Protein AF-A0A8X8WYB6-F1 (afdb_monomer)

Mean predicted aligned error: 9.63 Å

InterPro domains:
  IPR000823 Plant peroxidase [PR00461] (57-70)
  IPR000823 Plant peroxidase [PR00461] (92-107)
  IPR000823 Plant peroxidase [PR00461] (140-152)
  IPR000823 Plant peroxidase [PTHR31388] (44-184)
  IPR002016 Haem peroxidase [PF00141] (44-180)
  IPR002016 Haem peroxidase [PR00458] (74-91)
  IPR002016 Haem peroxidase [PR00458] (92-104)
  IPR002016 Haem peroxidase [PR00458] (141-156)
  IPR002016 Haem peroxidase [PS50873] (25-191)
  IPR010255 Haem peroxidase superfamily [SSF48113] (44-188)
  IPR019793 Peroxidases heam-ligand binding site [PS00435] (141-151)

Foldseek 3Di:
DQLPLQAADAWQDAQDCVLPPPDDPPDPPPVDDQQDRDDHDDDDFLCPAPCNPVHDDCSVVLHVQCVVCPVVRFTSSQSVNVVVQVVCVVVVHDHDDRDGPGHHDPDHDGSVVNNQLDDALPDDPVSLQVSQVVSVHHPVNSVVVVCVVVDDKDKCVRCVCCLPPNPPDDPVVSVVVCVVPPPPDDIDIDD

Sequence (191 aa):
MHNYLRRYMPRCTEYNPDLHPAGRVEGAEDGRVPCPPPLPRLLRSERTALQNANSVRGFEVVEAAKQAVEAICPSCAEVLAVAARDATVAAGGPSWTVNLGRRDSPAAATRALAENDLPRSTNPLSTLISNLANKNLNVRDLVALSGSHTIGQARCVNIRDRIYDNASIDPDFVITLRRIFPQPGGDRWMG

pLDDT: mean 77.8, std 18.81, range [27.56, 98.12]

Nearest PDB structures (foldseek):
  5twt-assembly1_A  TM=9.447E-01  e=1.352E-10  Panicum virgatum
  1sch-assembly2_A  TM=9.516E-01  e=1.078E-09  Arachis hypogaea
  1fhf-assembly1_A  TM=9.106E-01  e=7.872E-10  Glycine max
  4a5g-assembly2_B  TM=9.298E-01  e=3.143E-09  Raphanus sativus
  5aog-assembly1_A  TM=9.032E-01  e=7.982E-07  Sorghum bicolor

Structure (mmCIF, N/CA/C/O backbone):
data_AF-A0A8X8WYB6-F1
#
_entry.id   AF-A0A8X8WYB6-F1
#
loop_
_atom_site.group_PDB
_atom_site.id
_atom_site.type_symbol
_atom_site.label_atom_id
_atom_site.label_alt_id
_atom_site.label_comp_id
_atom_site.label_asym_id
_atom_site.label_entity_id
_atom_site.label_seq_id
_atom_site.pdbx_PDB_ins_code
_atom_site.Cartn_x
_atom_site.Cartn_y
_atom_site.Cartn_z
_atom_site.occupancy
_atom_site.B_iso_or_equiv
_atom_site.auth_seq_id
_atom_site.auth_comp_id
_atom_site.auth_asym_id
_atom_site.auth_atom_id
_atom_site.pdbx_PDB_model_num
ATOM 1 N N . MET A 1 1 ? 2.359 -4.840 1.480 1.00 35.72 1 MET A N 1
ATOM 2 C CA . MET A 1 1 ? 1.994 -3.515 2.057 1.00 35.72 1 MET A CA 1
ATOM 3 C C . MET A 1 1 ? 1.254 -3.569 3.425 1.00 35.72 1 MET A C 1
ATOM 5 O O . MET A 1 1 ? 0.665 -2.578 3.830 1.00 35.72 1 MET A O 1
ATOM 9 N N . HIS A 1 2 ? 1.298 -4.666 4.203 1.00 30.03 2 HIS A N 1
ATOM 10 C CA . HIS A 1 2 ? 0.367 -4.898 5.334 1.00 30.03 2 HIS A CA 1
ATOM 11 C C . HIS A 1 2 ? 0.718 -4.285 6.712 1.00 30.03 2 HIS A C 1
ATOM 13 O O . HIS A 1 2 ? -0.164 -4.156 7.561 1.00 30.03 2 HIS A O 1
ATOM 19 N N . ASN A 1 3 ? 1.962 -3.855 6.952 1.00 27.56 3 ASN A N 1
ATOM 20 C CA . ASN A 1 3 ? 2.368 -3.248 8.236 1.00 27.56 3 ASN A CA 1
ATOM 21 C C . ASN A 1 3 ? 2.316 -1.710 8.259 1.00 27.56 3 ASN A C 1
ATOM 23 O O . ASN A 1 3 ? 2.655 -1.086 9.261 1.00 27.56 3 ASN A O 1
ATOM 27 N N . TYR A 1 4 ? 1.820 -1.090 7.186 1.00 34.06 4 TYR A N 1
ATOM 28 C CA . TYR A 1 4 ? 1.706 0.368 7.077 1.00 34.06 4 TYR A CA 1
ATOM 29 C C . TYR A 1 4 ? 0.557 0.985 7.896 1.00 34.06 4 TYR A C 1
ATOM 31 O O . TYR A 1 4 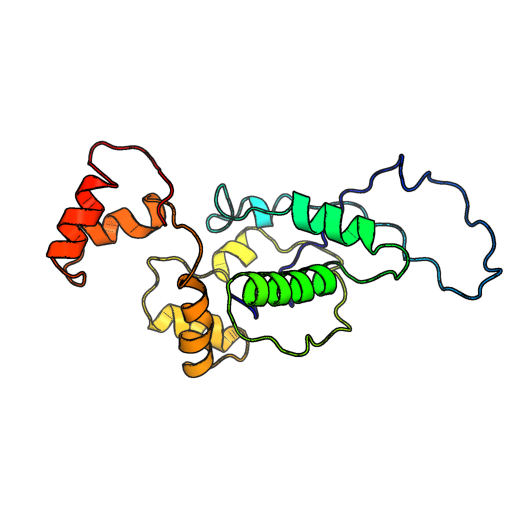? 0.466 2.197 8.063 1.00 34.06 4 TYR A O 1
ATOM 39 N N . LEU A 1 5 ? -0.311 0.139 8.455 1.00 38.34 5 LEU A N 1
ATOM 40 C CA . LEU A 1 5 ? -1.637 0.513 8.950 1.00 38.34 5 LEU A CA 1
ATOM 41 C C . LEU A 1 5 ? -1.714 0.746 10.474 1.00 38.34 5 LEU A C 1
ATOM 43 O O . LEU A 1 5 ? -2.811 0.794 11.022 1.00 38.34 5 LEU A O 1
ATOM 47 N N . ARG A 1 6 ? -0.581 0.819 11.193 1.00 35.59 6 ARG A N 1
ATOM 48 C CA . ARG A 1 6 ? -0.558 1.050 12.660 1.00 35.59 6 ARG A CA 1
ATOM 49 C C . ARG A 1 6 ? -0.247 2.490 13.091 1.00 35.59 6 ARG A C 1
ATOM 51 O O . ARG A 1 6 ? -0.410 2.790 14.268 1.00 35.59 6 ARG A O 1
ATOM 58 N N . ARG A 1 7 ? 0.221 3.360 12.187 1.00 37.66 7 ARG A N 1
ATOM 59 C CA . ARG A 1 7 ? 0.650 4.737 12.533 1.00 37.66 7 ARG A CA 1
ATOM 60 C C . ARG A 1 7 ? 0.337 5.809 11.473 1.00 37.66 7 ARG A C 1
ATOM 62 O O . ARG A 1 7 ? 0.470 6.989 11.768 1.00 37.66 7 ARG A O 1
ATOM 69 N N . TYR A 1 8 ? -0.103 5.399 10.282 1.00 37.69 8 TYR A N 1
ATOM 70 C CA . TYR A 1 8 ? -0.281 6.255 9.095 1.00 37.69 8 TYR A CA 1
ATOM 71 C C . TYR A 1 8 ? -1.625 5.998 8.407 1.00 37.69 8 TYR A C 1
ATOM 73 O O . TYR A 1 8 ? -1.724 6.053 7.186 1.00 37.69 8 TYR A O 1
ATOM 81 N N . MET A 1 9 ? -2.642 5.596 9.182 1.00 41.53 9 MET A N 1
ATOM 82 C CA . MET A 1 9 ? -3.993 5.449 8.652 1.00 41.53 9 MET A CA 1
ATOM 83 C C . MET A 1 9 ? -4.903 6.572 9.154 1.00 41.53 9 MET A C 1
ATOM 85 O O . MET A 1 9 ? -5.179 6.656 10.356 1.00 41.53 9 MET A O 1
ATOM 89 N N . PRO A 1 10 ? -5.328 7.471 8.253 1.00 47.78 10 PRO A N 1
ATOM 90 C CA . PRO A 1 10 ? -6.117 8.634 8.606 1.00 47.78 10 PRO A CA 1
ATOM 91 C C . PRO A 1 10 ? -7.601 8.257 8.607 1.00 47.78 10 PRO A C 1
ATOM 93 O O . PRO A 1 10 ? -8.218 8.265 7.545 1.00 47.78 10 PRO A O 1
ATOM 96 N N . ARG A 1 11 ? -8.133 7.913 9.796 1.00 59.53 11 ARG A N 1
ATOM 97 C CA . ARG A 1 11 ? -9.500 7.383 10.064 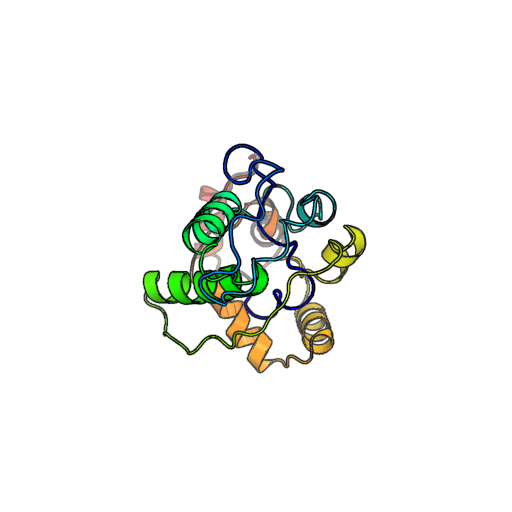1.00 59.53 11 ARG A CA 1
ATOM 98 C C . ARG A 1 11 ? -10.058 6.636 8.838 1.00 59.53 11 ARG A C 1
ATOM 100 O O . ARG A 1 11 ? -9.334 5.784 8.334 1.00 59.53 11 ARG A O 1
ATOM 107 N N . CYS A 1 12 ? -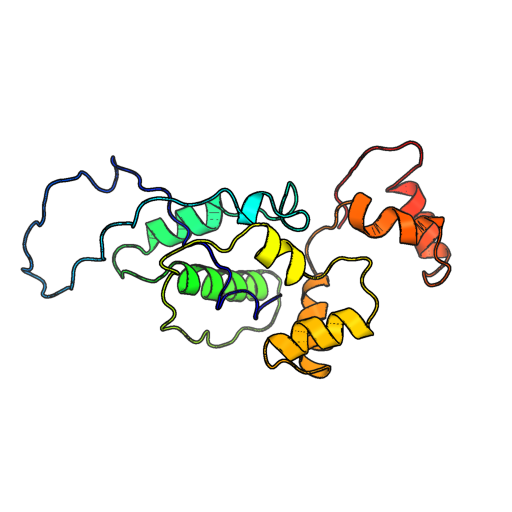11.289 6.925 8.397 1.00 55.50 12 CYS A N 1
ATOM 108 C CA . CYS A 1 12 ? -11.811 6.695 7.036 1.00 55.50 12 CYS A CA 1
ATOM 109 C C . CYS A 1 12 ? -13.082 7.507 6.724 1.00 55.50 12 CYS A C 1
ATOM 111 O O . CYS A 1 12 ? -13.269 7.803 5.552 1.00 55.50 12 CYS A O 1
ATOM 113 N N . THR A 1 13 ? -13.882 7.927 7.720 1.00 50.75 13 THR A N 1
ATOM 114 C CA . THR A 1 13 ? -15.139 8.666 7.477 1.00 50.75 13 THR A CA 1
ATOM 115 C C . THR A 1 13 ? -14.985 10.183 7.357 1.00 50.75 13 THR A C 1
ATOM 117 O O . THR A 1 13 ? -14.398 10.833 8.233 1.00 50.75 13 THR A O 1
ATOM 120 N N . GLU A 1 14 ? -15.605 10.776 6.341 1.00 46.47 14 GLU A N 1
ATOM 121 C CA . GLU A 1 14 ? -16.096 12.155 6.394 1.00 46.47 14 GLU A CA 1
ATOM 122 C C . GLU A 1 14 ? -17.376 12.209 7.254 1.00 46.47 14 GLU A C 1
ATOM 124 O O . GLU A 1 14 ? -18.201 11.299 7.224 1.00 46.47 14 GLU A O 1
ATOM 129 N N . TYR A 1 15 ? -17.538 13.240 8.092 1.00 46.03 15 TYR A N 1
ATOM 130 C CA . TYR A 1 15 ? -18.735 13.357 8.935 1.00 46.03 15 TYR A CA 1
ATOM 131 C C . TYR A 1 15 ? -19.939 13.705 8.054 1.00 46.03 15 TYR A C 1
ATOM 133 O O . TYR A 1 15 ? -20.041 14.837 7.580 1.00 46.03 15 TYR A O 1
ATOM 141 N N . ASN A 1 16 ? -20.837 12.740 7.849 1.00 46.09 16 ASN A N 1
ATOM 142 C CA . ASN A 1 16 ? -22.107 12.957 7.168 1.00 46.09 16 ASN A CA 1
ATOM 143 C C . ASN A 1 16 ? -23.185 13.395 8.189 1.00 46.09 16 ASN A C 1
ATOM 145 O O . ASN A 1 16 ? -23.648 12.553 8.966 1.00 46.09 16 ASN A O 1
ATOM 149 N N . PRO A 1 17 ? -23.602 14.678 8.203 1.00 47.59 17 PRO A N 1
ATOM 150 C CA . PRO A 1 17 ? -24.607 15.177 9.141 1.00 47.59 17 PRO A CA 1
ATOM 151 C C . PRO A 1 17 ? -26.008 14.598 8.904 1.00 47.59 17 PRO A C 1
ATOM 153 O O . PRO A 1 17 ? -26.810 14.607 9.833 1.00 47.59 17 PRO A O 1
ATOM 156 N N . ASP A 1 18 ? -26.304 14.083 7.707 1.00 48.22 18 ASP A N 1
ATOM 157 C CA . ASP A 1 18 ? -27.628 13.545 7.368 1.00 48.22 18 ASP A CA 1
ATOM 158 C C . ASP A 1 18 ? -27.824 12.118 7.914 1.00 48.22 18 ASP A C 1
ATOM 160 O O . ASP A 1 18 ? -28.943 11.713 8.219 1.00 48.22 18 ASP A O 1
ATOM 164 N N . LEU A 1 19 ? -26.728 11.363 8.085 1.00 46.38 19 LEU A N 1
ATOM 165 C CA . LEU A 1 19 ? -26.721 10.039 8.731 1.00 46.38 19 LEU A CA 1
ATOM 166 C C . LEU A 1 19 ? -26.534 10.122 10.254 1.00 46.38 19 LEU A C 1
ATOM 168 O O . LEU A 1 19 ? -26.966 9.232 10.985 1.00 46.38 19 LEU A O 1
ATOM 172 N N . HIS A 1 20 ? -25.907 11.196 10.735 1.00 46.72 20 HIS A N 1
ATOM 173 C CA . HIS A 1 20 ? -25.717 11.474 12.156 1.00 46.72 20 HIS A CA 1
ATOM 174 C C . HIS A 1 20 ? -26.181 12.899 12.480 1.00 46.72 20 HIS A C 1
ATOM 176 O O . HIS A 1 20 ? -25.343 13.775 12.715 1.00 46.72 20 HIS A O 1
ATOM 182 N N . PRO A 1 21 ? -27.503 13.161 12.507 1.00 42.97 21 PRO A N 1
ATOM 183 C CA . PRO A 1 21 ? -28.016 14.461 12.911 1.00 42.97 21 PRO A CA 1
ATOM 184 C C . PRO A 1 21 ? -27.511 14.794 14.315 1.00 42.97 21 PRO A C 1
ATOM 186 O O . PRO A 1 21 ? -27.618 13.988 15.245 1.00 42.97 21 PRO A O 1
ATOM 189 N N . ALA A 1 22 ? -26.949 15.994 14.470 1.00 47.19 22 ALA A N 1
ATOM 190 C CA . ALA A 1 22 ? -26.373 16.472 15.721 1.00 47.19 22 ALA A CA 1
ATOM 191 C C . ALA A 1 22 ? -27.474 16.748 16.76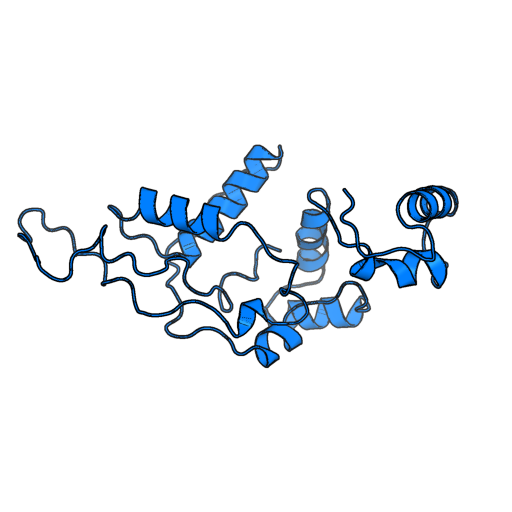2 1.00 47.19 22 ALA A C 1
ATOM 193 O O . ALA A 1 22 ? -27.840 17.895 17.009 1.00 47.19 22 ALA A O 1
ATOM 194 N N . GLY A 1 23 ? -28.026 15.686 17.351 1.00 43.25 23 GLY A N 1
ATOM 195 C CA . GLY A 1 23 ? -29.110 15.799 18.317 1.00 43.25 23 GLY A CA 1
ATOM 196 C C . GLY A 1 23 ? -30.084 14.629 18.362 1.00 43.25 23 GLY A C 1
ATOM 197 O O . GLY A 1 23 ? -31.279 14.846 18.183 1.00 43.25 23 GLY A O 1
ATOM 198 N N . ARG A 1 24 ? -29.614 13.437 18.754 1.00 37.47 24 ARG A N 1
ATOM 199 C CA . ARG A 1 24 ? -30.259 12.716 19.865 1.00 37.47 24 ARG A CA 1
ATOM 200 C C . ARG A 1 24 ? -29.313 11.688 20.484 1.00 37.47 24 ARG A C 1
ATOM 202 O O . ARG A 1 24 ? -28.929 10.722 19.837 1.00 37.47 24 ARG A O 1
ATOM 209 N N . VAL A 1 25 ? -28.982 11.866 21.765 1.00 44.22 25 VAL A N 1
ATOM 210 C CA . VAL A 1 25 ? -28.548 10.743 22.612 1.00 44.22 25 VAL A CA 1
ATOM 211 C C . VAL A 1 25 ? -29.831 10.038 23.045 1.00 44.22 25 VAL A C 1
ATOM 213 O O . VAL A 1 25 ? -30.330 10.240 24.149 1.00 44.22 25 VAL A O 1
ATOM 216 N N . GLU A 1 26 ? -30.448 9.327 22.104 1.00 38.75 26 GLU A N 1
ATOM 217 C CA . GLU A 1 26 ? -31.678 8.588 22.359 1.00 38.75 26 GLU A CA 1
ATOM 218 C C . GLU A 1 26 ? -31.307 7.314 23.116 1.00 38.75 26 GLU A C 1
ATOM 220 O O . GLU A 1 26 ? -30.657 6.440 22.558 1.00 38.75 26 GLU A O 1
ATOM 225 N N . GLY A 1 27 ? -31.658 7.276 24.404 1.00 38.91 27 GLY A N 1
ATOM 226 C CA . GLY A 1 27 ? -31.730 6.069 25.227 1.00 38.91 27 GLY A CA 1
ATOM 227 C C . GLY A 1 27 ? -30.510 5.141 25.222 1.00 38.91 27 GLY A C 1
ATOM 228 O O . GLY A 1 27 ? -30.381 4.262 24.375 1.00 38.91 27 GLY A O 1
ATOM 229 N N . ALA A 1 28 ? -29.717 5.172 26.297 1.00 44.19 28 ALA A N 1
ATOM 230 C CA . ALA A 1 28 ? -28.851 4.043 26.657 1.00 44.19 28 ALA A CA 1
ATOM 231 C C . ALA A 1 28 ? -29.669 2.841 27.199 1.00 44.19 28 ALA A C 1
ATOM 233 O O . ALA A 1 28 ? -29.312 2.255 28.218 1.00 44.19 28 ALA A O 1
ATOM 234 N N . GLU A 1 29 ? -30.783 2.490 26.547 1.00 45.56 29 GLU A N 1
ATOM 235 C CA . GLU A 1 29 ? -31.719 1.450 27.005 1.00 45.56 29 GLU A CA 1
ATOM 236 C C . GLU A 1 29 ? -31.212 0.027 26.713 1.00 45.56 29 GLU A C 1
ATOM 238 O O . GLU A 1 29 ? -31.623 -0.919 27.374 1.00 45.56 29 GLU A O 1
ATOM 243 N N . ASP A 1 30 ? -30.258 -0.114 25.784 1.00 51.88 30 ASP A N 1
ATOM 244 C CA . ASP A 1 30 ? -29.695 -1.402 25.338 1.00 51.88 30 ASP A CA 1
ATOM 245 C C . ASP A 1 30 ? -28.268 -1.661 25.881 1.00 51.88 30 ASP A C 1
ATOM 247 O O . ASP A 1 30 ? -27.552 -2.539 25.404 1.00 51.88 30 ASP A O 1
ATOM 251 N N . GLY A 1 31 ? -27.782 -0.836 26.824 1.00 46.00 31 GLY A N 1
ATOM 252 C CA . GLY A 1 31 ? -26.444 -0.949 27.444 1.00 46.00 31 GLY A CA 1
ATOM 253 C C . GLY A 1 31 ? -25.238 -0.777 26.500 1.00 46.00 31 GLY A C 1
ATOM 254 O O . GLY A 1 31 ? -24.086 -0.815 26.938 1.00 46.00 31 GLY A O 1
ATOM 255 N N . ARG A 1 32 ? -25.481 -0.578 25.201 1.00 53.53 32 ARG A N 1
ATOM 256 C CA . ARG A 1 32 ? -24.460 -0.429 24.163 1.00 53.53 32 ARG A CA 1
ATOM 257 C C . ARG A 1 32 ? -23.826 0.955 24.263 1.00 53.53 32 ARG A C 1
ATOM 259 O O . ARG A 1 32 ? -24.507 1.964 24.103 1.00 53.53 32 ARG A O 1
ATOM 266 N N . VAL A 1 33 ? -22.519 1.003 24.527 1.00 54.00 33 VAL A N 1
ATOM 267 C CA . VAL A 1 33 ? -21.758 2.263 24.559 1.00 54.00 33 VAL A CA 1
ATOM 268 C C . VAL A 1 33 ? -21.908 2.953 23.196 1.00 54.00 33 VAL A C 1
ATOM 270 O O . VAL A 1 33 ? -21.528 2.341 22.195 1.00 54.00 33 VAL A O 1
ATOM 273 N N . PRO A 1 34 ? -22.444 4.188 23.124 1.00 57.25 34 PRO A N 1
ATOM 274 C CA . PRO A 1 34 ? -22.559 4.904 21.860 1.00 57.25 34 PRO A CA 1
ATOM 275 C C . PRO A 1 34 ? -21.185 5.040 21.207 1.00 57.25 34 PRO A C 1
ATOM 277 O O . PRO A 1 34 ? -20.208 5.361 21.893 1.00 57.25 34 PRO A O 1
ATOM 280 N N . CYS A 1 35 ? -21.098 4.818 19.892 1.00 63.06 35 CYS A N 1
ATOM 281 C CA . CYS A 1 35 ? -19.851 5.064 19.176 1.00 63.06 35 CYS A CA 1
ATOM 282 C C . CYS A 1 35 ? -19.413 6.517 19.440 1.00 63.06 35 CYS A C 1
ATOM 284 O O . CYS A 1 35 ? -20.262 7.417 19.403 1.00 63.06 35 CYS A O 1
ATOM 286 N N . PRO A 1 36 ? -18.123 6.786 19.719 1.00 62.12 36 PRO A N 1
ATOM 287 C CA . PRO A 1 36 ? -17.661 8.160 19.853 1.00 62.12 36 PRO A CA 1
ATOM 288 C C . PRO A 1 36 ? -18.002 8.916 18.559 1.00 62.12 36 PRO A C 1
ATOM 290 O O . PRO A 1 36 ? -17.777 8.365 17.477 1.00 62.12 36 PRO A O 1
ATOM 293 N N . PRO A 1 37 ? -18.549 10.145 18.638 1.00 54.94 37 PRO A N 1
ATOM 294 C CA . PRO A 1 37 ? -19.013 10.866 17.457 1.00 54.94 37 PRO A CA 1
ATOM 295 C C . PRO A 1 37 ? -17.875 10.993 16.434 1.00 54.94 37 PRO A C 1
ATOM 297 O O . PRO A 1 37 ? -16.730 11.212 16.856 1.00 54.94 37 PRO A O 1
ATOM 300 N N . PRO A 1 38 ? -18.145 10.873 15.115 1.00 54.91 38 PRO A N 1
ATOM 301 C CA . PRO A 1 38 ? -17.093 10.869 14.106 1.00 54.91 38 PRO A CA 1
ATOM 302 C C . PRO A 1 38 ? -16.235 12.130 14.220 1.00 54.91 38 PRO A C 1
ATOM 304 O O . PRO A 1 38 ? -16.679 13.246 13.941 1.00 54.91 38 PRO A O 1
ATOM 307 N N . LEU A 1 39 ? -14.998 11.956 14.690 1.00 50.69 39 LEU A N 1
ATOM 308 C CA . LEU A 1 39 ? -14.124 13.079 15.007 1.00 50.69 39 LEU A CA 1
ATOM 309 C C . LEU A 1 39 ? -13.824 13.874 13.726 1.00 50.69 39 LEU A C 1
ATOM 311 O O . LEU A 1 39 ? -13.368 13.270 12.745 1.00 50.69 39 LEU A O 1
ATOM 315 N N . PRO A 1 40 ? -13.995 15.211 13.716 1.00 44.41 40 PRO A N 1
ATOM 316 C CA . PRO A 1 40 ? -13.827 15.999 12.504 1.00 44.41 40 PRO A CA 1
ATOM 317 C C . PRO A 1 40 ? -12.462 15.822 11.823 1.00 44.41 40 PRO A C 1
ATOM 319 O O . PRO A 1 40 ? -11.411 15.791 12.471 1.00 44.41 40 PRO A O 1
ATOM 322 N N . ARG A 1 41 ? -12.516 15.812 10.487 1.00 49.50 41 ARG A N 1
ATOM 323 C CA . ARG A 1 41 ? -11.413 15.918 9.513 1.00 49.50 41 ARG A CA 1
ATOM 324 C C . ARG A 1 41 ? -10.479 14.719 9.329 1.00 49.50 41 ARG A C 1
ATOM 326 O O . ARG A 1 41 ? -9.419 14.590 9.938 1.00 49.50 41 ARG A O 1
ATOM 333 N N . LEU A 1 42 ? -10.805 13.995 8.267 1.00 51.22 42 LEU A N 1
ATOM 334 C CA . LEU A 1 42 ? -9.905 13.668 7.156 1.00 51.22 42 LEU A CA 1
ATOM 335 C C . LEU A 1 42 ? -9.701 14.897 6.227 1.00 51.22 42 LEU A C 1
ATOM 337 O O . LEU A 1 42 ? -10.387 15.899 6.396 1.00 51.22 42 LEU A O 1
ATOM 341 N N . LEU A 1 43 ? -8.844 14.962 5.196 1.00 61.66 43 LEU A N 1
ATOM 342 C CA . LEU A 1 43 ? -7.618 14.246 4.800 1.00 61.66 43 LEU A CA 1
ATOM 343 C C . LEU A 1 43 ? -6.901 15.096 3.735 1.00 61.66 43 LEU A C 1
ATOM 345 O O . LEU A 1 43 ? -7.351 15.134 2.590 1.00 61.66 43 LEU A O 1
ATOM 349 N N . ARG A 1 44 ? -5.792 15.776 4.056 1.00 61.91 44 ARG A N 1
ATOM 350 C CA . ARG A 1 44 ? -5.027 16.522 3.026 1.00 61.91 44 ARG A CA 1
ATOM 351 C C . ARG A 1 44 ? -3.517 16.304 3.066 1.00 61.91 44 ARG A C 1
ATOM 353 O O . ARG A 1 44 ? -2.920 16.172 2.004 1.00 61.91 44 ARG A O 1
ATOM 360 N N . SER A 1 45 ? -2.902 16.203 4.243 1.00 74.69 45 SER A N 1
ATOM 361 C CA . SER A 1 45 ? -1.446 16.052 4.387 1.00 74.69 45 SER A CA 1
ATOM 362 C C . SER A 1 45 ? -0.907 14.779 3.725 1.00 74.69 45 SER A C 1
ATOM 364 O O . SER A 1 45 ? -0.053 14.855 2.850 1.00 74.69 45 SER A O 1
ATOM 366 N N . GLU A 1 46 ? -1.438 13.612 4.086 1.00 82.56 46 GLU A N 1
ATOM 367 C CA . GLU A 1 46 ? -0.940 12.325 3.579 1.00 82.56 46 GLU A CA 1
ATOM 368 C C . GLU A 1 46 ? -1.385 12.043 2.140 1.00 82.56 46 GLU A C 1
ATOM 370 O O . GLU A 1 46 ? -0.599 11.527 1.350 1.00 82.56 46 GLU A O 1
ATOM 375 N N . ARG A 1 47 ? -2.612 12.434 1.757 1.00 81.62 47 ARG A N 1
ATOM 376 C CA . ARG A 1 47 ? -3.112 12.287 0.372 1.00 81.62 47 ARG A CA 1
ATOM 377 C C . ARG A 1 47 ? -2.293 13.093 -0.649 1.00 81.62 47 ARG A C 1
ATOM 379 O O . ARG A 1 47 ? -2.298 12.747 -1.824 1.00 81.62 47 ARG A O 1
ATOM 386 N N . THR A 1 48 ? -1.596 14.147 -0.211 1.00 85.19 48 THR A N 1
ATOM 387 C CA . THR A 1 48 ? -0.728 14.989 -1.059 1.00 85.19 48 THR A CA 1
ATOM 388 C C . THR A 1 48 ? 0.762 14.641 -0.958 1.00 85.19 48 THR A C 1
ATOM 390 O O . THR A 1 48 ? 1.579 15.302 -1.597 1.00 85.19 48 THR A O 1
ATOM 393 N N . ALA A 1 49 ? 1.133 13.600 -0.203 1.00 87.25 49 ALA A N 1
ATOM 394 C CA . ALA A 1 49 ? 2.482 13.035 -0.240 1.00 87.25 49 ALA A CA 1
ATOM 395 C C . ALA A 1 49 ? 2.773 12.436 -1.622 1.00 87.25 49 ALA A C 1
ATOM 397 O O . ALA A 1 49 ? 1.895 11.803 -2.212 1.00 87.25 49 ALA A O 1
ATOM 398 N N . LEU A 1 50 ? 4.003 12.600 -2.118 1.00 88.38 50 LEU A N 1
ATOM 399 C CA . LEU A 1 50 ? 4.423 12.181 -3.461 1.00 88.38 50 LEU A CA 1
ATOM 400 C C . LEU A 1 50 ? 4.011 10.740 -3.827 1.00 88.38 50 LEU A C 1
ATOM 402 O O . LEU A 1 50 ? 3.548 10.497 -4.936 1.00 88.38 50 LEU A O 1
ATOM 406 N N . GLN A 1 51 ? 4.154 9.798 -2.893 1.00 88.00 51 GLN A N 1
ATOM 407 C CA . GLN A 1 51 ? 3.837 8.378 -3.079 1.00 88.00 51 GLN A CA 1
ATOM 408 C C . GLN A 1 51 ? 2.319 8.091 -3.151 1.00 88.00 51 GLN A C 1
ATOM 410 O O . GLN A 1 51 ? 1.907 7.085 -3.732 1.00 88.00 51 GLN A O 1
ATOM 415 N N . ASN A 1 52 ? 1.488 8.972 -2.582 1.00 88.19 52 ASN A N 1
ATOM 416 C CA . ASN A 1 52 ? 0.033 8.810 -2.472 1.00 88.19 52 ASN A CA 1
ATOM 417 C C . ASN A 1 52 ? -0.744 9.625 -3.518 1.00 88.19 52 ASN A C 1
ATOM 419 O O . ASN A 1 52 ? -1.801 9.183 -3.976 1.00 88.19 52 ASN A O 1
ATOM 423 N N . ALA A 1 53 ? -0.228 10.797 -3.898 1.00 87.12 53 ALA A N 1
ATOM 424 C CA . ALA A 1 53 ? -0.877 11.727 -4.812 1.00 87.12 53 ALA A CA 1
ATOM 425 C C . ALA A 1 53 ? -1.091 11.094 -6.199 1.00 87.12 53 ALA A C 1
ATOM 427 O O . ALA A 1 53 ? -0.147 10.661 -6.866 1.00 87.12 53 ALA A O 1
ATOM 428 N N . ASN A 1 54 ? -2.351 11.043 -6.643 1.00 86.69 54 ASN A N 1
ATOM 429 C CA . ASN A 1 54 ? -2.772 10.358 -7.872 1.00 86.69 54 ASN A CA 1
ATOM 430 C C . ASN A 1 54 ? -2.324 8.876 -7.917 1.00 86.69 54 ASN A C 1
ATOM 432 O O . ASN A 1 54 ? -1.962 8.365 -8.975 1.00 86.69 54 ASN A O 1
ATOM 436 N N . SER A 1 55 ? -2.271 8.199 -6.764 1.00 88.25 55 SER A N 1
ATOM 437 C CA . SER A 1 55 ? -1.723 6.841 -6.618 1.00 88.25 55 SER A CA 1
ATOM 438 C C . SER A 1 55 ? -2.634 5.948 -5.765 1.00 88.25 55 SER A C 1
ATOM 440 O O . SER A 1 55 ? -3.199 4.977 -6.272 1.00 88.25 55 SER A O 1
ATOM 442 N N . VAL A 1 56 ? -2.844 6.303 -4.491 1.00 87.81 56 VAL A N 1
ATOM 443 C CA . VAL A 1 56 ? -3.740 5.565 -3.582 1.00 87.81 56 VAL A CA 1
ATOM 444 C C . VAL A 1 56 ? -5.205 5.860 -3.927 1.00 87.81 56 VAL A C 1
ATOM 446 O O . VAL A 1 56 ? -5.559 6.996 -4.241 1.00 87.81 56 VAL A O 1
ATOM 449 N N . ARG A 1 57 ? -6.051 4.825 -3.870 1.00 85.81 57 ARG A N 1
ATOM 450 C CA . ARG A 1 57 ? -7.468 4.818 -4.280 1.00 85.81 57 ARG A CA 1
ATOM 451 C C . ARG A 1 57 ? -8.293 3.879 -3.38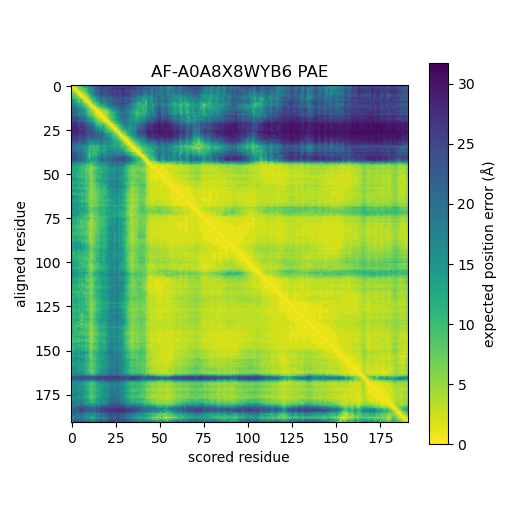9 1.00 85.81 57 ARG A C 1
ATOM 453 O O . ARG A 1 57 ? -7.703 3.154 -2.590 1.00 85.81 57 ARG A O 1
ATOM 460 N N . GLY A 1 58 ? -9.620 3.859 -3.542 1.00 83.62 58 GLY A N 1
ATOM 461 C CA . GLY A 1 58 ? -10.505 3.008 -2.739 1.00 83.62 58 GLY A CA 1
ATOM 462 C C . GLY A 1 58 ? -10.972 3.650 -1.431 1.00 83.62 58 GLY A C 1
ATOM 463 O O . GLY A 1 58 ? -11.482 2.944 -0.568 1.00 83.62 58 GLY A O 1
ATOM 464 N N . PHE A 1 59 ? -10.801 4.965 -1.252 1.00 81.06 59 PHE A N 1
ATOM 465 C CA . PHE A 1 59 ? -11.226 5.665 -0.031 1.00 81.06 59 PHE A CA 1
ATOM 466 C C . PHE A 1 59 ? -12.741 5.544 0.169 1.00 81.06 59 PHE A C 1
ATOM 468 O O . PHE A 1 59 ? -13.202 5.228 1.257 1.00 81.06 59 PHE A O 1
ATOM 475 N N . GLU A 1 60 ? -13.483 5.728 -0.918 1.00 78.31 60 GLU A N 1
ATOM 476 C CA . GLU A 1 60 ? -14.925 5.569 -1.059 1.00 78.31 60 GLU A CA 1
ATOM 477 C C . GLU A 1 60 ? -15.426 4.162 -0.686 1.00 78.31 60 GLU A C 1
ATOM 479 O O . GLU A 1 60 ? -16.493 4.024 -0.093 1.00 78.31 60 GLU A O 1
ATOM 484 N N . VAL A 1 61 ? -14.634 3.119 -0.956 1.00 81.62 61 VAL A N 1
ATOM 485 C CA . VAL A 1 61 ? -14.970 1.735 -0.583 1.00 81.62 61 VAL A CA 1
ATOM 486 C C . VAL A 1 61 ? -14.799 1.523 0.921 1.00 81.62 61 VAL A C 1
ATOM 488 O O . VAL A 1 61 ? -15.633 0.875 1.546 1.00 81.62 61 VAL A O 1
ATOM 491 N N . VAL A 1 62 ? -13.742 2.082 1.522 1.00 82.19 62 VAL A N 1
ATOM 492 C CA . VAL A 1 62 ? -13.498 1.948 2.969 1.00 82.19 62 VAL A CA 1
ATOM 493 C C . VAL A 1 62 ? -14.462 2.820 3.782 1.00 82.19 62 VAL A C 1
ATOM 495 O O . VAL A 1 62 ? -14.923 2.383 4.831 1.00 82.19 62 VAL A O 1
ATOM 498 N N . GLU A 1 63 ? -14.817 4.005 3.278 1.00 78.62 63 GLU A N 1
ATOM 499 C CA . GLU A 1 63 ? -15.904 4.858 3.781 1.00 78.62 63 GLU A CA 1
ATOM 500 C C . GLU A 1 63 ? -17.232 4.083 3.813 1.00 78.62 63 GLU A C 1
ATOM 502 O O . GLU A 1 63 ? -17.806 3.895 4.884 1.00 78.62 63 GLU A O 1
ATOM 507 N N . ALA A 1 64 ? -17.675 3.542 2.671 1.00 77.81 64 ALA A N 1
ATOM 508 C CA . ALA A 1 64 ? -18.917 2.771 2.586 1.00 77.81 64 ALA A CA 1
ATOM 509 C C . ALA A 1 64 ? -18.896 1.517 3.480 1.00 77.81 64 ALA A C 1
ATOM 511 O O . ALA A 1 64 ? -19.882 1.220 4.155 1.00 77.81 64 ALA A O 1
ATOM 512 N N . ALA A 1 65 ? -17.765 0.803 3.537 1.00 83.19 65 ALA A N 1
ATOM 513 C CA . ALA A 1 65 ? -17.600 -0.346 4.422 1.00 83.19 65 ALA A CA 1
ATOM 514 C C . ALA A 1 65 ? -17.725 0.053 5.899 1.00 83.19 65 ALA A C 1
ATOM 516 O O . ALA A 1 65 ? -18.442 -0.612 6.640 1.00 83.19 65 ALA A O 1
ATOM 517 N N . LYS A 1 66 ? -17.070 1.145 6.319 1.00 81.69 66 LYS A N 1
ATOM 518 C CA . LYS A 1 66 ? -17.116 1.675 7.689 1.00 81.69 66 LYS A CA 1
ATOM 519 C C . LYS A 1 66 ? -18.533 2.111 8.072 1.00 81.69 66 LYS A C 1
ATOM 521 O O . LYS A 1 66 ? -19.014 1.666 9.109 1.00 81.69 66 LYS A O 1
ATOM 526 N N . GLN A 1 67 ? -19.230 2.849 7.205 1.00 80.62 67 GLN A N 1
ATOM 527 C CA . GLN A 1 67 ? -20.641 3.215 7.397 1.00 80.62 67 GLN A CA 1
ATOM 528 C C . GLN A 1 67 ? -21.542 1.979 7.572 1.00 80.62 67 GLN A C 1
ATOM 530 O O . GLN A 1 67 ? -22.359 1.937 8.490 1.00 80.62 67 GLN A O 1
ATOM 535 N N . ALA A 1 68 ? -21.355 0.936 6.754 1.00 82.25 68 ALA A N 1
ATOM 536 C CA . ALA A 1 68 ? -22.143 -0.297 6.833 1.00 82.25 68 ALA A CA 1
ATOM 537 C C . ALA A 1 68 ? -21.943 -1.093 8.141 1.00 82.25 68 ALA A C 1
ATOM 539 O O . ALA A 1 68 ? -22.816 -1.876 8.516 1.00 82.25 68 ALA A O 1
ATOM 540 N N . VAL A 1 69 ? -20.823 -0.899 8.849 1.00 83.19 69 VAL A N 1
ATOM 541 C CA . VAL A 1 69 ? -20.521 -1.567 10.130 1.00 83.19 69 VAL A CA 1
ATOM 542 C C . VAL A 1 69 ? -20.549 -0.621 11.337 1.00 83.19 69 VAL A C 1
ATOM 544 O O . VAL A 1 69 ? -20.166 -1.024 12.436 1.00 83.19 69 VAL A O 1
ATOM 547 N N . GLU A 1 70 ? -21.016 0.622 11.181 1.00 80.06 70 GLU A N 1
ATOM 548 C CA . GLU A 1 70 ? -20.957 1.632 12.248 1.00 80.06 70 GLU A CA 1
ATOM 549 C C . GLU A 1 70 ? -21.720 1.200 13.511 1.00 80.06 70 GLU A C 1
ATOM 551 O O . GLU A 1 70 ? -21.282 1.480 14.620 1.00 80.06 70 GLU A O 1
ATOM 556 N N . ALA A 1 71 ? -22.791 0.411 13.367 1.00 76.25 71 ALA A N 1
ATOM 557 C CA . ALA A 1 71 ? -23.600 -0.110 14.476 1.00 76.25 71 ALA A CA 1
ATOM 558 C C . ALA A 1 71 ? -22.849 -1.036 15.467 1.00 76.25 71 ALA A C 1
ATOM 560 O O . ALA A 1 71 ? -23.376 -1.330 16.545 1.00 76.25 71 ALA A O 1
ATOM 561 N N . ILE A 1 72 ? -21.642 -1.502 15.116 1.00 83.00 72 ILE A N 1
ATOM 562 C CA . ILE A 1 72 ? -20.727 -2.244 16.006 1.00 83.00 72 ILE A CA 1
ATOM 563 C C . ILE A 1 72 ? -19.434 -1.461 16.329 1.00 83.00 72 ILE A C 1
ATOM 565 O O . ILE A 1 72 ? -18.486 -2.024 16.871 1.00 83.00 72 ILE A O 1
ATOM 569 N N . CYS A 1 73 ? -19.401 -0.161 16.015 1.00 80.00 73 CYS A N 1
ATOM 570 C CA . CYS A 1 73 ? -18.355 0.817 16.340 1.00 80.00 73 CYS A CA 1
ATOM 571 C C . CYS A 1 73 ? -16.877 0.411 16.070 1.00 80.00 73 CYS A C 1
ATOM 573 O O . CYS A 1 73 ? -16.016 0.736 16.897 1.00 80.00 73 CYS A O 1
ATOM 575 N N . PRO A 1 74 ? -16.506 -0.259 14.958 1.00 83.69 74 PRO A N 1
ATOM 576 C CA . PRO A 1 74 ? -15.113 -0.634 14.717 1.00 83.69 74 PRO A CA 1
ATOM 577 C C . PRO A 1 74 ? -14.295 0.597 14.315 1.00 83.69 74 PRO A C 1
ATOM 579 O O . PRO A 1 74 ? -14.809 1.509 13.661 1.00 83.69 74 PRO A O 1
ATOM 582 N N . SER A 1 75 ? -13.007 0.631 14.650 1.00 85.62 75 SER A N 1
ATOM 583 C CA . SER A 1 75 ? -12.121 1.688 14.155 1.00 85.62 75 SER A CA 1
ATOM 584 C C . SER A 1 75 ? -11.890 1.553 12.650 1.00 85.62 75 SER A C 1
ATOM 586 O O . SER A 1 75 ? -11.923 0.465 12.070 1.00 85.62 75 SER A O 1
ATOM 588 N N . CYS A 1 76 ? -11.583 2.661 11.992 1.00 83.38 76 CYS A N 1
ATOM 589 C CA . CYS A 1 76 ? -11.255 2.656 10.573 1.00 83.38 76 CYS A CA 1
ATOM 590 C C . CYS A 1 76 ? -9.958 1.872 10.293 1.00 83.38 76 CYS A C 1
ATOM 592 O O . CYS A 1 76 ? -9.844 1.172 9.285 1.00 83.38 76 CYS A O 1
ATOM 594 N N . ALA A 1 77 ? -9.004 1.920 11.229 1.00 84.38 77 ALA A N 1
ATOM 595 C CA . ALA A 1 77 ? -7.798 1.097 11.221 1.00 84.38 77 ALA A CA 1
ATOM 596 C C . ALA A 1 77 ? -8.081 -0.422 11.288 1.00 84.38 77 ALA A C 1
ATOM 598 O O . ALA A 1 77 ? -7.255 -1.210 10.819 1.00 84.38 77 ALA A O 1
ATOM 599 N N . GLU A 1 78 ? -9.216 -0.846 11.857 1.00 88.12 78 GLU A N 1
ATOM 600 C CA . GLU A 1 78 ? -9.691 -2.238 11.821 1.00 88.12 78 GLU A CA 1
ATOM 601 C C . GLU A 1 78 ? -10.407 -2.560 10.515 1.00 88.12 78 GLU A C 1
ATOM 603 O O . GLU A 1 78 ? -10.034 -3.543 9.876 1.00 88.12 78 GLU A O 1
ATOM 608 N N . VAL A 1 79 ? -11.358 -1.719 10.082 1.00 88.06 79 VAL A N 1
ATOM 609 C CA . VAL A 1 79 ? -12.078 -1.894 8.803 1.00 88.06 79 VAL A CA 1
ATOM 610 C C . VAL A 1 79 ? -11.086 -2.099 7.663 1.00 88.06 79 VAL A C 1
ATOM 612 O O . VAL A 1 79 ? -11.216 -3.046 6.893 1.00 88.06 79 VAL A O 1
ATOM 615 N N . LEU A 1 80 ? -10.028 -1.289 7.599 1.00 89.50 80 LEU A N 1
ATOM 616 C CA . LEU A 1 80 ? -9.019 -1.408 6.553 1.00 89.50 80 LEU A CA 1
ATOM 617 C C . LEU A 1 80 ? -8.099 -2.633 6.706 1.00 89.50 80 LEU A C 1
ATOM 619 O O . LEU A 1 80 ? -7.643 -3.187 5.707 1.00 89.50 80 LEU A O 1
ATOM 623 N N . ALA A 1 81 ? -7.832 -3.091 7.932 1.00 90.81 81 ALA A N 1
ATOM 624 C CA . ALA A 1 81 ? -7.073 -4.322 8.154 1.00 90.81 81 ALA A CA 1
ATOM 625 C C . ALA A 1 81 ? -7.877 -5.574 7.752 1.00 90.81 81 ALA A C 1
ATOM 627 O O . ALA A 1 81 ? -7.296 -6.527 7.233 1.00 90.81 81 ALA A O 1
ATOM 628 N N . VAL A 1 82 ? -9.198 -5.558 7.959 1.00 93.75 82 VAL A N 1
ATOM 629 C CA . VAL A 1 82 ? -10.124 -6.608 7.510 1.00 93.75 82 VAL A CA 1
ATOM 630 C C . VAL A 1 82 ? -10.304 -6.550 5.993 1.00 93.75 82 VAL A C 1
ATOM 632 O O . VAL A 1 82 ? -10.060 -7.551 5.327 1.00 93.75 82 VAL A O 1
ATOM 635 N N . ALA A 1 83 ? -10.584 -5.374 5.427 1.00 92.44 83 ALA A N 1
ATOM 636 C CA . ALA A 1 83 ? -10.746 -5.184 3.985 1.00 92.44 83 ALA A CA 1
ATOM 637 C C . ALA A 1 83 ? -9.503 -5.614 3.185 1.00 92.44 83 ALA A C 1
ATOM 639 O O . ALA A 1 83 ? -9.633 -6.218 2.125 1.00 92.44 83 ALA A O 1
ATOM 640 N N . ALA A 1 84 ? -8.290 -5.370 3.697 1.00 93.19 84 ALA A N 1
ATOM 641 C CA . ALA A 1 84 ? -7.060 -5.818 3.042 1.00 93.19 84 ALA A CA 1
ATOM 642 C C . ALA A 1 84 ? -6.877 -7.353 3.079 1.00 93.19 84 ALA A C 1
ATOM 644 O O . ALA A 1 84 ? -6.341 -7.932 2.127 1.00 93.19 84 ALA A O 1
ATOM 645 N N . ARG A 1 85 ? -7.369 -8.030 4.129 1.00 95.56 85 ARG A N 1
ATOM 646 C CA . ARG A 1 85 ? -7.437 -9.501 4.195 1.00 95.56 85 ARG A CA 1
ATOM 647 C C . ARG A 1 85 ? -8.486 -10.037 3.228 1.00 95.56 85 ARG A C 1
ATOM 649 O O . ARG A 1 85 ? -8.174 -10.917 2.432 1.00 95.56 85 ARG A O 1
ATOM 656 N N . ASP A 1 86 ? -9.692 -9.479 3.246 1.00 95.44 86 ASP A N 1
ATOM 657 C CA . ASP A 1 86 ? -10.807 -9.922 2.402 1.00 95.44 86 ASP A CA 1
ATOM 658 C C . ASP A 1 86 ? -10.506 -9.719 0.910 1.00 95.44 86 ASP A C 1
ATOM 660 O O . ASP A 1 86 ? -10.720 -10.629 0.115 1.00 95.44 86 ASP A O 1
ATOM 664 N N . ALA A 1 87 ? -9.891 -8.593 0.533 1.00 94.50 87 ALA A N 1
ATOM 665 C CA . ALA A 1 87 ? -9.395 -8.358 -0.824 1.00 94.50 87 ALA A CA 1
ATOM 666 C C . ALA A 1 87 ? -8.297 -9.354 -1.242 1.00 94.50 87 ALA A C 1
ATOM 668 O O . ALA A 1 87 ? -8.236 -9.747 -2.405 1.00 94.50 87 ALA A O 1
ATOM 669 N N . THR A 1 88 ? -7.448 -9.800 -0.306 1.00 93.81 88 THR A N 1
ATOM 670 C CA . THR A 1 88 ? -6.435 -10.830 -0.592 1.00 93.81 88 THR A CA 1
ATOM 671 C C . THR A 1 88 ? -7.090 -12.190 -0.849 1.00 93.81 88 THR A C 1
ATOM 673 O O . THR A 1 88 ? -6.713 -12.868 -1.800 1.00 93.81 88 THR A O 1
ATOM 676 N N . VAL A 1 89 ? -8.107 -12.563 -0.065 1.00 95.81 89 VAL A N 1
ATOM 677 C CA . VAL A 1 89 ? -8.887 -13.799 -0.268 1.00 95.81 89 VAL A CA 1
ATOM 678 C C . VAL A 1 89 ? -9.688 -13.749 -1.573 1.00 95.81 89 VAL A C 1
ATOM 680 O O . VAL A 1 89 ? -9.675 -14.712 -2.334 1.00 95.81 89 VAL A O 1
ATOM 683 N N . ALA A 1 90 ? -10.324 -12.616 -1.884 1.00 94.31 90 ALA A N 1
ATOM 684 C CA . ALA A 1 90 ? -11.053 -12.411 -3.139 1.00 94.31 90 ALA A CA 1
ATOM 685 C C . ALA A 1 90 ? -10.145 -12.501 -4.382 1.00 94.31 90 ALA A C 1
ATOM 687 O O . ALA A 1 90 ? -10.599 -12.908 -5.448 1.00 94.31 90 ALA A O 1
ATOM 688 N N . ALA A 1 91 ? -8.855 -12.177 -4.241 1.00 93.62 91 ALA A N 1
ATOM 689 C CA . ALA A 1 91 ? -7.833 -12.360 -5.270 1.00 93.62 91 ALA A CA 1
ATOM 690 C C . ALA A 1 91 ? -7.238 -13.789 -5.325 1.00 93.62 91 ALA A C 1
ATOM 692 O O . ALA A 1 91 ? -6.235 -14.006 -6.003 1.00 93.62 91 ALA A O 1
AT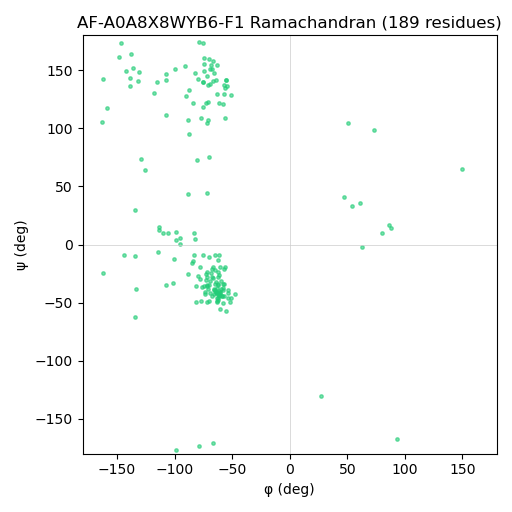OM 693 N N . GLY A 1 92 ? -7.813 -14.763 -4.606 1.00 95.06 92 GLY A N 1
ATOM 694 C CA . GLY A 1 92 ? -7.329 -16.150 -4.549 1.00 95.06 92 GLY A CA 1
ATOM 695 C C . GLY A 1 92 ? -6.148 -16.382 -3.597 1.00 95.06 92 GLY A C 1
ATOM 696 O O . GLY A 1 92 ? -5.546 -17.455 -3.611 1.00 95.06 92 GLY A O 1
ATOM 697 N N . GLY A 1 93 ? -5.797 -15.391 -2.777 1.00 94.38 93 GLY A N 1
ATOM 698 C CA . GLY A 1 93 ? -4.757 -15.497 -1.758 1.00 94.38 93 GLY A CA 1
ATOM 699 C C . GLY A 1 93 ? -5.212 -16.223 -0.481 1.00 94.38 93 GLY A C 1
ATOM 700 O O . GLY A 1 93 ? -6.390 -16.550 -0.314 1.00 94.38 93 GLY A O 1
ATOM 701 N N . PRO A 1 94 ? -4.285 -16.474 0.461 1.00 94.62 94 PRO A N 1
ATOM 702 C CA . PRO A 1 94 ? -4.604 -17.128 1.725 1.00 94.62 94 PRO A CA 1
ATOM 703 C C . PRO A 1 94 ? -5.488 -16.241 2.611 1.00 94.62 94 PRO A C 1
ATOM 705 O O . PRO A 1 94 ? -5.371 -15.017 2.602 1.00 94.62 94 PRO A O 1
ATOM 708 N N . SER A 1 95 ? -6.312 -16.869 3.451 1.00 95.81 95 SER A N 1
ATOM 709 C CA . SER A 1 95 ? -6.979 -16.192 4.569 1.00 95.81 95 SER A CA 1
ATOM 710 C C . SER A 1 95 ? -6.130 -16.272 5.840 1.00 95.81 95 SER A C 1
ATOM 712 O O . SER A 1 95 ? -5.348 -17.205 6.027 1.00 95.81 95 SER A O 1
ATOM 714 N N . TRP A 1 96 ? -6.297 -15.300 6.734 1.00 95.38 96 TRP A N 1
ATOM 715 C CA . TRP A 1 96 ? -5.704 -15.289 8.072 1.00 95.38 96 TRP A CA 1
ATOM 716 C C . TRP A 1 96 ? -6.622 -14.572 9.068 1.00 95.38 96 TRP A C 1
ATOM 718 O O . TRP A 1 96 ? -7.505 -13.793 8.688 1.00 95.38 96 TRP A O 1
ATOM 728 N N . THR A 1 97 ? -6.393 -14.817 10.358 1.00 96.94 97 THR A N 1
ATOM 729 C CA . THR A 1 97 ? -7.045 -14.090 11.454 1.00 96.94 97 THR A CA 1
ATOM 730 C C . THR A 1 97 ? -6.470 -12.681 11.559 1.00 96.94 97 THR A C 1
ATOM 732 O O . THR A 1 97 ? -5.267 -12.501 11.754 1.00 96.94 97 THR A O 1
ATOM 735 N N . VAL A 1 98 ? -7.321 -11.663 11.436 1.00 94.12 98 VAL A N 1
ATOM 736 C CA . VAL A 1 98 ? -6.916 -10.260 11.584 1.00 94.12 98 VAL A CA 1
ATOM 737 C C . VAL A 1 98 ? -6.928 -9.884 13.064 1.00 94.12 98 VAL A C 1
ATOM 739 O O . VAL A 1 98 ? -7.963 -9.959 13.718 1.00 94.12 98 VAL A O 1
ATOM 742 N N . ASN A 1 99 ? -5.786 -9.434 13.588 1.00 91.31 99 ASN A N 1
ATOM 743 C CA . ASN A 1 99 ? -5.703 -8.900 14.948 1.00 91.31 99 ASN A CA 1
ATOM 744 C C . ASN A 1 99 ? -6.385 -7.522 15.026 1.00 91.31 99 ASN A C 1
ATOM 746 O O . ASN A 1 99 ? -5.828 -6.518 14.555 1.00 91.31 99 ASN A O 1
ATOM 750 N N . LEU A 1 100 ? -7.580 -7.519 15.621 1.00 88.06 100 LEU A N 1
ATOM 751 C CA . LEU A 1 100 ? -8.406 -6.352 15.944 1.00 88.06 100 LEU A CA 1
ATOM 752 C C . LEU A 1 100 ? -7.904 -5.633 17.219 1.00 88.06 100 LEU A C 1
ATOM 754 O O . LEU A 1 100 ? -6.831 -5.944 17.740 1.00 88.06 100 LEU A O 1
ATOM 758 N N . GLY A 1 101 ? -8.644 -4.631 17.693 1.00 86.19 101 GLY A N 1
ATOM 759 C CA . GLY A 1 101 ? -8.288 -3.764 18.819 1.00 86.19 101 GLY A CA 1
ATOM 760 C C . GLY A 1 101 ? -7.425 -2.557 18.435 1.00 86.19 101 GLY A C 1
ATOM 761 O O . GLY A 1 101 ? -6.782 -1.956 19.300 1.00 86.19 101 GLY A O 1
ATOM 762 N N . ARG A 1 102 ? -7.362 -2.198 17.144 1.00 84.31 102 ARG A N 1
ATOM 763 C CA . ARG A 1 102 ? -6.706 -0.947 16.719 1.00 84.31 102 ARG A CA 1
ATOM 764 C C . ARG A 1 102 ? -7.608 0.241 17.065 1.00 84.31 102 ARG A C 1
ATOM 766 O O . ARG A 1 102 ? -8.795 0.087 17.319 1.00 84.31 102 ARG A O 1
ATOM 773 N N . ARG A 1 103 ? -7.024 1.435 17.118 1.00 84.44 103 ARG A N 1
ATOM 774 C CA . ARG A 1 103 ? -7.752 2.692 17.318 1.00 84.44 103 ARG A CA 1
ATOM 775 C C . ARG A 1 103 ? -7.296 3.693 16.275 1.00 84.44 103 ARG A C 1
ATOM 777 O O . ARG A 1 103 ? -6.132 3.674 15.871 1.00 84.44 103 ARG A O 1
ATOM 784 N N . ASP A 1 104 ? -8.207 4.562 15.869 1.00 77.56 104 ASP A N 1
ATOM 785 C CA . ASP A 1 104 ? -7.904 5.609 14.905 1.00 77.56 104 ASP A CA 1
ATOM 786 C C . ASP A 1 104 ? -7.022 6.696 15.524 1.00 77.56 104 ASP A C 1
ATOM 788 O O . ASP A 1 104 ? -7.144 7.036 16.703 1.00 77.56 104 ASP A O 1
ATOM 792 N N . SER A 1 105 ? -6.117 7.252 14.718 1.00 75.88 105 SER A N 1
ATOM 793 C CA . SER A 1 105 ? -5.215 8.304 15.182 1.00 75.88 105 SER A CA 1
ATOM 794 C C . SER A 1 105 ? -5.986 9.595 15.525 1.00 75.88 105 SER A C 1
ATOM 796 O O . SER A 1 105 ? -6.886 10.003 14.774 1.00 75.88 105 SER A O 1
ATOM 798 N N . PRO A 1 106 ? -5.617 10.312 16.607 1.00 70.75 106 PRO A N 1
ATOM 799 C CA . PRO A 1 106 ? -6.183 11.628 16.901 1.00 70.75 106 PRO A CA 1
ATOM 800 C C . PRO A 1 106 ? -5.789 12.688 15.858 1.00 70.75 106 PRO A C 1
ATOM 802 O O . PRO A 1 106 ? -6.494 13.685 15.723 1.00 70.75 106 PRO A O 1
ATOM 805 N N . ALA A 1 107 ? -4.725 12.466 15.079 1.00 69.94 107 ALA A N 1
ATOM 806 C CA . ALA A 1 107 ? -4.269 13.361 14.015 1.00 69.94 107 ALA A CA 1
ATOM 807 C C . ALA A 1 107 ? -3.752 12.583 12.790 1.00 69.94 107 ALA A C 1
ATOM 809 O O . ALA A 1 107 ? -3.201 11.491 12.928 1.00 69.94 107 ALA A O 1
ATOM 810 N N . ALA A 1 108 ? -3.892 13.157 11.593 1.00 69.88 108 ALA A N 1
ATOM 811 C CA . ALA A 1 108 ? -3.222 12.645 10.394 1.00 69.88 108 ALA A CA 1
ATOM 812 C C . ALA A 1 108 ? -1.702 12.876 10.479 1.00 69.88 108 ALA A C 1
ATOM 814 O O . ALA A 1 108 ? -1.252 13.851 11.088 1.00 69.88 108 ALA A O 1
ATOM 815 N N . ALA A 1 109 ? -0.907 12.021 9.835 1.00 77.00 109 ALA A N 1
ATOM 816 C CA . ALA A 1 109 ? 0.525 12.256 9.701 1.00 77.00 109 ALA A CA 1
ATOM 817 C C . ALA A 1 109 ? 0.798 13.484 8.813 1.00 77.00 109 ALA A C 1
ATOM 819 O O . ALA A 1 109 ? -0.032 13.914 8.002 1.00 77.00 109 ALA A O 1
ATOM 820 N N . THR A 1 110 ? 1.981 14.082 8.957 1.00 85.00 110 THR A N 1
ATOM 821 C CA . THR A 1 110 ? 2.396 15.180 8.077 1.00 85.00 110 THR A CA 1
ATOM 822 C C . THR A 1 110 ? 2.771 14.639 6.698 1.00 85.00 110 THR A C 1
ATOM 824 O O . THR A 1 110 ? 3.194 13.491 6.559 1.00 85.00 110 THR A O 1
ATOM 827 N N . ARG A 1 111 ? 2.672 15.491 5.669 1.00 86.38 111 ARG A N 1
ATOM 828 C CA . ARG A 1 111 ? 3.122 15.150 4.312 1.00 86.38 111 ARG A CA 1
ATOM 829 C C . ARG A 1 111 ? 4.580 14.675 4.315 1.00 86.38 111 ARG A C 1
ATOM 831 O O . ARG A 1 111 ? 4.883 13.644 3.733 1.00 86.38 111 ARG A O 1
ATOM 838 N N . ALA A 1 112 ? 5.452 15.397 5.021 1.00 89.81 112 ALA A N 1
ATOM 839 C CA . ALA A 1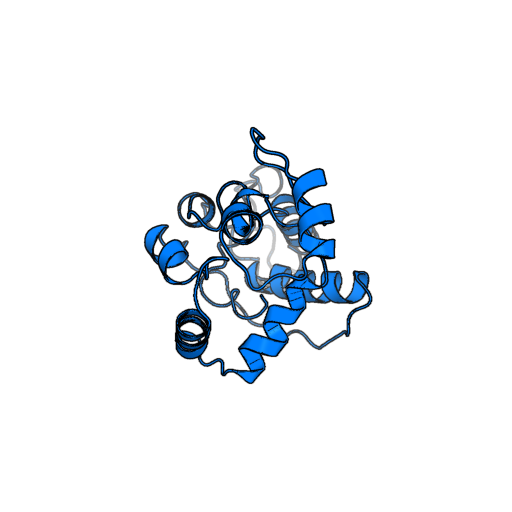 112 ? 6.872 15.072 5.132 1.00 89.81 112 ALA A CA 1
ATOM 840 C C . ALA A 1 112 ? 7.127 13.719 5.820 1.00 89.81 112 ALA A C 1
ATOM 842 O O . ALA A 1 112 ? 8.013 12.985 5.394 1.00 89.81 112 ALA A O 1
ATOM 843 N N . LEU A 1 113 ? 6.341 13.362 6.844 1.00 87.12 113 LEU A N 1
ATOM 844 C CA . LEU A 1 113 ? 6.459 12.062 7.507 1.00 87.12 113 LEU A CA 1
ATOM 845 C C . LEU A 1 113 ? 6.046 10.921 6.566 1.00 87.12 113 LEU A C 1
ATOM 847 O O . LEU A 1 113 ? 6.782 9.948 6.435 1.00 87.12 113 LEU A O 1
ATOM 851 N N . ALA A 1 114 ? 4.934 11.079 5.841 1.00 86.00 114 ALA A N 1
ATOM 852 C CA . ALA A 1 114 ? 4.525 10.122 4.815 1.00 86.00 114 ALA A CA 1
ATOM 853 C C . ALA A 1 114 ? 5.571 9.998 3.688 1.00 86.00 114 ALA A C 1
ATOM 855 O O . ALA A 1 114 ? 5.906 8.888 3.289 1.00 86.00 114 ALA A O 1
ATOM 856 N N . GLU A 1 115 ? 6.138 11.111 3.207 1.00 89.19 115 GLU A N 1
ATOM 857 C CA . GLU A 1 115 ? 7.168 11.101 2.156 1.00 89.19 115 GLU A CA 1
ATOM 858 C C . GLU A 1 115 ? 8.507 10.492 2.598 1.00 89.19 115 GLU A C 1
ATOM 860 O O . GLU A 1 115 ? 9.220 9.961 1.743 1.00 89.19 115 GLU A O 1
ATOM 865 N N . ASN A 1 116 ? 8.839 10.567 3.893 1.00 88.06 116 ASN A N 1
ATOM 866 C CA . ASN A 1 116 ? 10.031 9.970 4.500 1.00 88.06 116 ASN A CA 1
ATOM 867 C C . ASN A 1 116 ? 9.872 8.455 4.695 1.00 88.06 116 ASN A C 1
ATOM 869 O O . ASN A 1 116 ? 10.744 7.683 4.303 1.00 88.06 116 ASN A O 1
ATOM 873 N N . ASP A 1 117 ? 8.744 8.039 5.271 1.00 88.12 117 ASP A N 1
ATOM 874 C CA . ASP A 1 117 ? 8.496 6.642 5.606 1.00 88.12 117 ASP A CA 1
ATOM 875 C C . ASP A 1 117 ? 8.190 5.791 4.350 1.00 88.12 117 ASP A C 1
ATOM 877 O O . ASP A 1 117 ? 8.684 4.659 4.226 1.00 88.12 117 ASP A O 1
ATOM 881 N N . LEU A 1 118 ? 7.375 6.298 3.409 1.00 90.00 118 LEU A N 1
ATOM 882 C CA . LEU A 1 118 ? 6.879 5.512 2.270 1.00 90.00 118 LEU A CA 1
ATOM 883 C C . LEU A 1 118 ? 7.996 5.208 1.250 1.00 90.00 118 LEU A C 1
ATOM 885 O O . LEU A 1 118 ? 8.579 6.137 0.682 1.00 90.00 118 LEU A O 1
ATOM 889 N N . PRO A 1 119 ? 8.270 3.927 0.934 1.00 92.38 119 PRO A N 1
ATOM 890 C CA . PRO A 1 119 ? 9.276 3.575 -0.062 1.00 92.38 119 PRO A CA 1
ATOM 891 C C . PRO A 1 119 ? 8.871 4.047 -1.466 1.00 92.38 119 PRO A C 1
ATOM 893 O O . PRO A 1 119 ? 7.694 4.068 -1.828 1.00 92.38 119 PRO A O 1
ATOM 896 N N . ARG A 1 120 ? 9.869 4.398 -2.276 1.00 91.00 120 ARG A N 1
ATOM 897 C CA . ARG A 1 120 ? 9.738 4.739 -3.699 1.00 91.00 120 ARG A CA 1
ATOM 898 C C . ARG A 1 120 ? 10.131 3.542 -4.562 1.00 91.00 120 ARG A C 1
ATOM 900 O O . ARG A 1 120 ? 11.019 2.778 -4.192 1.00 91.00 120 ARG A O 1
ATOM 907 N N . SER A 1 121 ? 9.547 3.429 -5.754 1.00 88.50 121 SER A N 1
ATOM 908 C CA . SER A 1 121 ? 9.893 2.392 -6.746 1.00 88.50 121 SER A CA 1
ATOM 909 C C . SER A 1 121 ? 11.355 2.438 -7.217 1.00 88.50 121 SER A C 1
ATOM 911 O O . SER A 1 121 ? 11.870 1.446 -7.727 1.00 88.50 121 SER A O 1
ATOM 913 N N . THR A 1 122 ? 12.024 3.577 -7.032 1.00 88.19 122 THR A N 1
ATOM 914 C CA . THR A 1 122 ? 13.437 3.811 -7.357 1.00 88.19 122 THR A CA 1
ATOM 915 C C . THR A 1 122 ? 14.390 3.611 -6.173 1.00 88.19 122 THR A C 1
ATOM 917 O O . THR A 1 122 ? 15.596 3.790 -6.334 1.00 88.19 122 THR A O 1
ATOM 920 N N . ASN A 1 123 ? 13.906 3.252 -4.975 1.00 91.81 123 ASN A N 1
ATOM 921 C CA . ASN A 1 123 ? 14.797 3.022 -3.836 1.00 91.81 123 ASN A CA 1
ATOM 922 C C . ASN A 1 123 ? 15.646 1.746 -4.021 1.00 91.81 123 ASN A C 1
ATOM 924 O O . ASN A 1 123 ? 15.111 0.707 -4.413 1.00 91.81 123 ASN A O 1
ATOM 928 N N . PRO A 1 124 ? 16.950 1.780 -3.680 1.00 93.06 124 PRO A N 1
ATOM 929 C CA . PRO A 1 124 ? 17.779 0.582 -3.654 1.00 93.06 124 PRO A CA 1
ATOM 930 C C . PRO A 1 124 ? 17.377 -0.337 -2.493 1.00 93.06 124 PRO A C 1
ATOM 932 O O . PRO A 1 124 ? 16.799 0.100 -1.494 1.00 93.06 124 PRO A O 1
ATOM 935 N N . LEU A 1 125 ? 17.744 -1.619 -2.597 1.00 95.38 125 LEU A N 1
ATOM 936 C CA . LEU A 1 125 ? 17.411 -2.649 -1.606 1.00 95.38 125 LEU A CA 1
ATOM 937 C C . LEU A 1 125 ? 17.824 -2.268 -0.173 1.00 95.38 125 LEU A C 1
ATOM 939 O O . LEU A 1 125 ? 17.064 -2.508 0.760 1.00 95.38 125 LEU A O 1
ATOM 943 N N . SER A 1 126 ? 18.983 -1.631 0.007 1.00 97.25 126 SER A N 1
ATOM 944 C CA . SER A 1 126 ? 19.457 -1.159 1.316 1.00 97.25 126 SER A CA 1
ATOM 945 C C . SER A 1 126 ? 18.487 -0.172 1.974 1.00 97.25 126 SER A C 1
ATOM 947 O O . SER A 1 126 ? 18.155 -0.333 3.145 1.00 97.25 126 SER A O 1
ATOM 949 N N . THR A 1 127 ? 17.960 0.800 1.222 1.00 95.75 127 THR A N 1
ATOM 950 C CA . THR A 1 127 ? 16.934 1.736 1.708 1.00 95.75 127 THR A CA 1
ATOM 951 C C . THR A 1 127 ? 15.636 1.012 2.062 1.00 95.75 127 THR A C 1
ATOM 953 O O . THR A 1 127 ? 15.049 1.296 3.101 1.00 95.75 127 THR A O 1
ATOM 956 N N . LEU A 1 128 ? 15.202 0.041 1.249 1.00 96.12 128 LEU A N 1
ATOM 957 C CA . LEU A 1 128 ? 13.995 -0.743 1.542 1.00 96.12 128 LEU A CA 1
ATOM 958 C C . LEU A 1 128 ? 14.137 -1.555 2.840 1.00 96.12 128 LEU A C 1
ATOM 960 O O . LEU A 1 128 ? 13.202 -1.593 3.639 1.00 96.12 128 LEU A O 1
ATOM 964 N N . ILE A 1 129 ? 15.310 -2.151 3.078 1.00 97.06 129 ILE A N 1
ATOM 965 C CA . ILE A 1 129 ? 15.624 -2.867 4.322 1.00 97.06 129 ILE A CA 1
ATOM 966 C C . ILE A 1 129 ? 15.592 -1.904 5.516 1.00 97.06 129 ILE A C 1
ATOM 968 O O . ILE A 1 129 ? 14.894 -2.184 6.488 1.00 97.06 129 ILE A O 1
ATOM 972 N N . SER A 1 130 ? 16.267 -0.752 5.439 1.00 95.69 130 SER A N 1
ATOM 973 C CA . SER A 1 130 ? 16.273 0.245 6.522 1.00 95.69 130 SER A CA 1
ATOM 974 C C . SER A 1 130 ? 14.874 0.783 6.844 1.00 95.69 130 SER A C 1
ATOM 976 O O . SER A 1 130 ? 14.496 0.867 8.013 1.00 95.69 130 SER A O 1
ATOM 978 N N . ASN A 1 131 ? 14.064 1.090 5.824 1.00 92.06 131 ASN A N 1
ATOM 979 C CA . ASN A 1 131 ? 12.704 1.600 6.015 1.00 92.06 131 ASN A CA 1
ATOM 980 C C . ASN A 1 131 ? 11.798 0.588 6.734 1.00 92.06 131 ASN A C 1
ATOM 982 O O . ASN A 1 131 ? 10.944 0.988 7.526 1.00 92.06 131 ASN A O 1
ATOM 986 N N . LEU A 1 132 ? 11.981 -0.714 6.485 1.00 94.06 132 LEU A N 1
ATOM 987 C CA . LEU A 1 132 ? 11.230 -1.775 7.160 1.00 94.06 132 LEU A CA 1
ATOM 988 C C . LEU A 1 132 ? 11.798 -2.106 8.549 1.00 94.06 132 LEU A C 1
ATOM 990 O O . LEU A 1 132 ? 11.015 -2.297 9.483 1.00 94.06 132 LEU A O 1
ATOM 994 N N . ALA A 1 133 ? 13.120 -2.060 8.731 1.00 95.62 133 ALA A N 1
ATOM 995 C CA . ALA A 1 133 ? 13.761 -2.201 10.040 1.00 95.62 133 ALA A CA 1
ATOM 996 C C . ALA A 1 133 ? 13.264 -1.132 11.031 1.00 95.62 133 ALA A C 1
ATOM 998 O O . ALA A 1 133 ? 12.924 -1.457 12.167 1.00 95.62 133 ALA A O 1
ATOM 999 N N . ASN A 1 134 ? 13.060 0.107 10.566 1.00 93.69 134 ASN A N 1
ATOM 1000 C CA . ASN A 1 134 ? 12.441 1.199 11.334 1.00 93.69 134 ASN A CA 1
ATOM 1001 C C . ASN A 1 134 ? 10.985 0.923 11.781 1.00 93.69 134 ASN A C 1
ATOM 1003 O O . ASN A 1 134 ? 10.417 1.702 12.550 1.00 93.69 134 ASN A O 1
ATOM 1007 N N . LYS A 1 135 ? 10.354 -0.155 11.292 1.00 90.81 135 LYS A N 1
ATOM 1008 C CA . LYS A 1 135 ? 9.020 -0.643 11.690 1.00 90.81 135 LYS A CA 1
ATOM 1009 C C . LYS A 1 135 ? 9.080 -2.010 12.393 1.00 90.81 135 LYS A C 1
ATOM 1011 O O . LYS A 1 135 ? 8.041 -2.650 12.539 1.00 90.81 135 LYS A O 1
ATOM 1016 N N . ASN A 1 136 ? 10.266 -2.436 12.841 1.00 96.56 136 ASN A N 1
ATOM 1017 C CA . ASN A 1 136 ?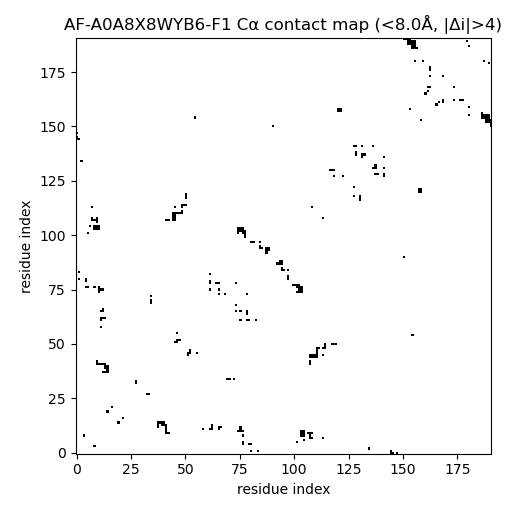 10.557 -3.750 13.429 1.00 96.56 136 ASN A CA 1
ATOM 1018 C C . ASN A 1 136 ? 10.291 -4.931 12.475 1.00 96.56 136 ASN A C 1
ATOM 1020 O O . ASN A 1 136 ? 9.841 -5.991 12.907 1.00 96.56 136 ASN A O 1
ATOM 1024 N N . LEU A 1 137 ? 10.559 -4.745 11.179 1.00 96.12 137 LEU A N 1
ATOM 1025 C CA . LEU A 1 137 ? 10.409 -5.768 10.142 1.00 96.12 137 LEU A CA 1
ATOM 1026 C C . LEU A 1 137 ? 11.766 -6.118 9.539 1.00 96.12 137 LEU A C 1
ATOM 1028 O O . LEU A 1 137 ? 12.598 -5.244 9.300 1.00 96.12 137 LEU A O 1
ATOM 1032 N N . ASN A 1 138 ? 11.986 -7.400 9.283 1.00 96.81 138 ASN A N 1
ATOM 1033 C CA . ASN A 1 138 ? 13.251 -7.923 8.777 1.00 96.81 138 ASN A CA 1
ATOM 1034 C C . ASN A 1 138 ? 13.214 -8.151 7.247 1.00 96.81 138 ASN A C 1
ATOM 1036 O O . ASN A 1 138 ? 12.231 -7.868 6.561 1.00 96.81 138 ASN A O 1
ATOM 1040 N N . VAL A 1 139 ? 14.304 -8.686 6.688 1.00 98.00 139 VAL A N 1
ATOM 1041 C CA . VAL A 1 139 ? 14.432 -8.946 5.240 1.00 98.00 139 VAL A CA 1
ATOM 1042 C C . VAL A 1 139 ? 13.426 -9.995 4.735 1.00 98.00 139 VAL A C 1
ATOM 1044 O O . VAL A 1 139 ? 12.935 -9.877 3.613 1.00 98.00 139 VAL A O 1
ATOM 1047 N N . ARG A 1 140 ? 13.052 -10.991 5.551 1.00 98.12 140 ARG A N 1
ATOM 1048 C CA . ARG A 1 140 ? 12.006 -11.969 5.200 1.00 98.12 140 ARG A CA 1
ATOM 1049 C C . ARG A 1 140 ? 10.641 -11.290 5.095 1.00 98.12 140 ARG A C 1
ATOM 1051 O O . ARG A 1 140 ? 9.897 -11.586 4.163 1.00 98.12 140 ARG A O 1
ATOM 1058 N N . ASP A 1 141 ? 10.348 -10.347 5.990 1.00 97.44 141 ASP A N 1
ATOM 1059 C CA . ASP A 1 141 ? 9.133 -9.530 5.915 1.00 97.44 141 ASP A CA 1
ATOM 1060 C C . ASP A 1 141 ? 9.137 -8.639 4.667 1.00 97.44 141 ASP A C 1
ATOM 1062 O O . ASP A 1 141 ? 8.106 -8.523 4.011 1.00 97.44 141 ASP A O 1
ATOM 1066 N N . LEU A 1 142 ? 10.282 -8.055 4.283 1.00 96.56 142 LEU A N 1
ATOM 1067 C CA . LEU A 1 142 ? 10.410 -7.296 3.031 1.00 96.56 142 LEU A CA 1
ATOM 1068 C C . LEU A 1 142 ? 10.052 -8.154 1.811 1.00 96.56 142 LEU A C 1
ATOM 1070 O O . LEU A 1 142 ? 9.230 -7.735 0.994 1.00 96.56 142 LEU A O 1
ATOM 1074 N N . VAL A 1 143 ? 10.634 -9.350 1.694 1.00 97.12 143 VAL A N 1
ATOM 1075 C CA . VAL A 1 143 ? 10.371 -10.269 0.573 1.00 97.12 143 VAL A CA 1
ATOM 1076 C C . VAL A 1 143 ? 8.900 -10.698 0.556 1.00 97.12 143 VAL A C 1
ATOM 1078 O O . VAL A 1 143 ? 8.238 -10.562 -0.472 1.00 97.12 143 VAL A O 1
ATOM 1081 N N . ALA A 1 144 ? 8.348 -11.118 1.699 1.00 96.19 144 ALA A N 1
ATOM 1082 C CA . ALA A 1 144 ? 6.944 -11.517 1.805 1.00 96.19 144 ALA A CA 1
ATOM 1083 C C . ALA A 1 144 ? 5.974 -10.361 1.484 1.00 96.19 144 ALA A C 1
ATOM 1085 O O . ALA A 1 144 ? 5.003 -10.539 0.751 1.00 96.19 144 ALA A O 1
ATOM 1086 N N . LEU A 1 145 ? 6.247 -9.150 1.982 1.00 94.81 145 LEU A N 1
ATOM 1087 C CA . LEU A 1 145 ? 5.413 -7.971 1.737 1.00 94.81 145 LEU A CA 1
ATOM 1088 C C . LEU A 1 145 ? 5.544 -7.425 0.312 1.00 94.81 145 LEU A C 1
ATOM 1090 O O . LEU A 1 145 ? 4.588 -6.807 -0.163 1.00 94.81 145 LEU A O 1
ATOM 1094 N N . SER A 1 146 ? 6.669 -7.661 -0.368 1.00 95.94 146 SER A N 1
ATOM 1095 C CA . SER A 1 146 ? 6.851 -7.344 -1.793 1.00 95.94 146 SER A CA 1
ATOM 1096 C C . SER A 1 146 ? 5.981 -8.227 -2.692 1.00 95.94 146 SER A C 1
ATOM 1098 O O . SER A 1 146 ? 5.561 -7.779 -3.756 1.00 95.94 146 SER A O 1
ATOM 1100 N N . GLY A 1 147 ? 5.595 -9.419 -2.219 1.00 94.38 147 GLY A N 1
ATOM 1101 C CA . GLY A 1 147 ? 4.611 -10.284 -2.877 1.00 94.38 147 GLY A CA 1
ATOM 1102 C C . GLY A 1 147 ? 3.250 -9.620 -3.126 1.00 94.38 147 GLY A C 1
ATOM 1103 O O . GLY A 1 147 ? 2.532 -10.042 -4.025 1.00 94.38 147 GLY A O 1
ATOM 1104 N N . SER A 1 148 ? 2.908 -8.524 -2.427 1.00 93.31 148 SER A N 1
ATOM 1105 C CA . SER A 1 148 ? 1.680 -7.761 -2.730 1.00 93.31 148 SER A CA 1
ATOM 1106 C C . SER A 1 148 ? 1.659 -7.092 -4.116 1.00 93.31 148 SER A C 1
ATOM 1108 O O . SER A 1 148 ? 0.601 -6.636 -4.527 1.00 93.31 148 SER A O 1
ATOM 1110 N N . HIS A 1 149 ? 2.774 -7.080 -4.859 1.00 93.19 149 HIS A N 1
ATOM 1111 C CA . HIS A 1 149 ? 2.810 -6.677 -6.273 1.00 93.19 149 HIS A CA 1
ATOM 1112 C C . HIS A 1 149 ? 2.391 -7.789 -7.258 1.00 93.19 149 HIS A C 1
ATOM 1114 O O . HIS A 1 149 ? 2.464 -7.583 -8.464 1.00 93.19 149 HIS A O 1
ATOM 1120 N N . THR A 1 150 ? 1.942 -8.959 -6.780 1.00 92.94 150 THR A N 1
ATOM 1121 C CA . THR A 1 150 ? 1.362 -10.011 -7.643 1.00 92.94 150 THR A CA 1
ATOM 1122 C C . THR A 1 150 ? -0.012 -9.648 -8.221 1.00 92.94 150 THR A C 1
ATOM 1124 O O . THR A 1 150 ? -0.512 -10.361 -9.086 1.00 92.94 150 THR A O 1
ATOM 1127 N N . ILE A 1 151 ? -0.629 -8.571 -7.728 1.00 89.38 151 ILE A N 1
ATOM 1128 C CA . ILE A 1 151 ? -1.893 -8.002 -8.204 1.00 89.38 151 ILE A CA 1
ATOM 1129 C C . ILE A 1 151 ? -1.809 -6.473 -8.245 1.00 89.38 151 ILE A C 1
ATOM 1131 O O . ILE A 1 151 ? -0.971 -5.859 -7.581 1.00 89.38 151 ILE A O 1
ATOM 1135 N N . GLY A 1 152 ? -2.745 -5.852 -8.961 1.00 89.88 152 GLY A N 1
ATOM 1136 C CA . GLY A 1 152 ? -2.867 -4.400 -9.054 1.00 89.88 152 GLY A CA 1
ATOM 1137 C C . GLY A 1 152 ? -2.124 -3.820 -10.253 1.00 89.88 152 GLY A C 1
ATOM 1138 O O . GLY A 1 152 ? -1.749 -4.534 -11.173 1.00 89.88 152 GLY A O 1
ATOM 1139 N N . GLN A 1 153 ? -1.969 -2.494 -10.260 1.00 90.00 153 GLN A N 1
ATOM 1140 C CA . GLN A 1 153 ? -1.454 -1.756 -11.413 1.00 90.00 153 GLN A CA 1
ATOM 1141 C C . GLN A 1 153 ? -0.479 -0.660 -10.987 1.00 90.00 153 GLN A C 1
ATOM 1143 O O . GLN A 1 153 ? -0.707 0.017 -9.981 1.00 90.00 153 GLN A O 1
ATOM 1148 N N . ALA A 1 154 ? 0.561 -0.439 -11.787 1.00 88.88 154 ALA A N 1
ATOM 1149 C CA . ALA A 1 154 ? 1.547 0.621 -11.612 1.00 88.88 154 ALA A CA 1
ATOM 1150 C C . ALA A 1 154 ? 1.372 1.730 -12.661 1.00 88.88 154 ALA A C 1
ATOM 1152 O O . ALA A 1 154 ? 1.018 1.472 -13.811 1.00 88.88 154 ALA A O 1
ATOM 1153 N N . ARG A 1 155 ? 1.656 2.978 -12.274 1.00 88.38 155 ARG A N 1
ATOM 1154 C CA . ARG A 1 155 ? 1.753 4.117 -13.199 1.00 88.38 155 ARG A CA 1
ATOM 1155 C C . ARG A 1 155 ? 3.103 4.111 -13.911 1.00 88.38 155 ARG A C 1
ATOM 1157 O O . ARG A 1 155 ? 4.125 3.829 -13.283 1.00 88.38 155 ARG A O 1
ATOM 1164 N N . CYS A 1 156 ? 3.120 4.479 -15.189 1.00 87.25 156 CYS A N 1
ATOM 1165 C CA . CYS A 1 156 ? 4.327 4.515 -16.014 1.00 87.25 156 CYS A CA 1
ATOM 1166 C C . CYS A 1 156 ? 5.454 5.339 -15.373 1.00 87.25 156 CYS A C 1
ATOM 1168 O O . CYS A 1 156 ? 6.605 4.902 -15.360 1.00 87.25 156 CYS A O 1
ATOM 1170 N N . VAL A 1 157 ? 5.119 6.491 -14.778 1.00 86.19 157 VAL A N 1
ATOM 1171 C CA . VAL A 1 157 ? 6.095 7.371 -14.105 1.00 86.19 157 VAL A CA 1
ATOM 1172 C C . VAL A 1 157 ? 6.894 6.688 -12.990 1.00 86.19 157 VAL A C 1
ATOM 1174 O O . VAL A 1 157 ? 7.981 7.146 -12.668 1.00 86.19 157 VAL A O 1
ATOM 1177 N N . ASN A 1 158 ? 6.407 5.578 -12.426 1.00 87.19 158 ASN A N 1
ATOM 1178 C CA . ASN A 1 158 ? 7.106 4.855 -11.363 1.00 87.19 158 ASN A CA 1
ATOM 1179 C C . ASN A 1 158 ? 8.169 3.872 -11.888 1.00 87.19 158 ASN A C 1
ATOM 1181 O O . ASN A 1 158 ? 8.963 3.371 -11.091 1.00 87.19 158 ASN A O 1
ATOM 1185 N N . ILE A 1 159 ? 8.162 3.549 -13.187 1.00 86.62 159 ILE A N 1
ATOM 1186 C CA . ILE A 1 159 ? 9.011 2.502 -13.789 1.00 86.62 159 ILE A CA 1
ATOM 1187 C C . ILE A 1 159 ? 9.706 2.913 -15.094 1.00 86.62 159 ILE A C 1
ATOM 1189 O O . ILE A 1 159 ? 10.579 2.176 -15.549 1.00 86.62 159 ILE A O 1
ATOM 1193 N N . ARG A 1 160 ? 9.357 4.064 -15.690 1.00 87.38 160 ARG A N 1
ATOM 1194 C CA . ARG A 1 160 ? 9.878 4.532 -16.987 1.00 87.38 160 ARG A CA 1
ATOM 1195 C C . ARG A 1 160 ? 11.407 4.530 -17.045 1.00 87.38 160 ARG A C 1
ATOM 1197 O O . ARG A 1 160 ? 11.955 3.911 -17.949 1.00 87.38 160 ARG A O 1
ATOM 1204 N N . ASP A 1 161 ? 12.076 5.099 -16.051 1.00 87.94 161 ASP A N 1
ATOM 1205 C CA . ASP A 1 161 ? 13.543 5.150 -15.968 1.00 87.94 161 ASP A CA 1
ATOM 1206 C C . ASP A 1 161 ? 14.157 3.735 -15.995 1.00 87.94 161 ASP A C 1
ATOM 1208 O O . ASP A 1 161 ? 15.185 3.487 -16.615 1.00 87.94 161 ASP A O 1
ATOM 1212 N N . ARG A 1 162 ? 13.479 2.733 -15.411 1.00 87.88 162 ARG A N 1
ATOM 1213 C CA . ARG A 1 162 ? 13.947 1.336 -15.461 1.00 87.88 162 ARG A CA 1
ATOM 1214 C C . ARG A 1 162 ? 13.781 0.706 -16.853 1.00 87.88 162 ARG A C 1
ATOM 1216 O O . ARG A 1 162 ? 14.552 -0.178 -17.192 1.00 87.88 162 ARG A O 1
ATOM 1223 N N . ILE A 1 163 ? 12.805 1.146 -17.652 1.00 88.88 163 ILE A N 1
ATOM 1224 C CA . ILE A 1 163 ? 12.527 0.640 -19.016 1.00 88.88 163 ILE A CA 1
ATOM 1225 C C . ILE A 1 163 ? 13.514 1.204 -20.053 1.00 88.88 163 ILE A C 1
ATOM 1227 O O . ILE A 1 163 ? 13.781 0.567 -21.080 1.00 88.88 163 ILE A O 1
ATOM 1231 N N . TYR A 1 164 ? 14.017 2.416 -19.821 1.00 88.25 164 TYR A N 1
ATOM 1232 C CA . TYR A 1 164 ? 14.861 3.136 -20.776 1.00 88.25 164 TYR A CA 1
ATOM 1233 C C . TYR A 1 164 ? 16.338 3.193 -20.356 1.00 88.25 164 TYR A C 1
ATOM 1235 O O . TYR A 1 164 ? 17.187 3.023 -21.229 1.00 88.25 164 TYR A O 1
ATOM 1243 N N . ASP A 1 165 ? 16.642 3.284 -19.056 1.00 84.81 165 ASP A N 1
ATOM 1244 C CA . ASP A 1 165 ? 17.995 3.583 -18.554 1.00 84.81 165 ASP A CA 1
ATOM 1245 C C . ASP A 1 165 ? 18.648 2.430 -17.759 1.00 84.81 165 ASP A C 1
ATOM 1247 O O . ASP A 1 165 ? 19.815 2.524 -17.377 1.00 84.81 165 ASP A O 1
ATOM 1251 N N . ASN A 1 166 ? 17.927 1.334 -17.475 1.00 69.94 166 ASN A N 1
ATOM 1252 C CA . ASN A 1 166 ? 18.410 0.242 -16.620 1.00 69.94 166 ASN A CA 1
ATOM 1253 C C . ASN A 1 166 ? 18.504 -1.100 -17.369 1.00 69.94 166 ASN A C 1
ATOM 1255 O O . ASN A 1 166 ? 17.545 -1.545 -17.992 1.00 69.94 166 ASN A O 1
ATOM 1259 N N . ALA A 1 167 ? 19.654 -1.771 -17.261 1.00 65.94 167 ALA A N 1
ATOM 1260 C CA . ALA A 1 167 ? 19.929 -3.047 -17.928 1.00 65.94 167 ALA A CA 1
ATOM 1261 C C . ALA A 1 167 ? 19.392 -4.290 -17.184 1.00 65.94 167 ALA A C 1
ATOM 1263 O O . ALA A 1 167 ? 19.408 -5.385 -17.736 1.00 65.94 167 ALA A O 1
ATOM 1264 N N . SER A 1 168 ? 18.909 -4.152 -15.945 1.00 82.38 168 SER A N 1
ATOM 1265 C CA . SER A 1 168 ? 18.440 -5.274 -15.113 1.00 82.38 168 SER A CA 1
ATOM 1266 C C . SER A 1 168 ? 16.954 -5.607 -15.326 1.00 82.38 168 SER A C 1
ATOM 1268 O O . SER A 1 168 ? 16.212 -5.818 -14.362 1.00 82.38 168 SER A O 1
ATOM 1270 N N . ILE A 1 169 ? 16.511 -5.626 -16.585 1.00 89.38 169 ILE A N 1
ATOM 1271 C CA . ILE A 1 169 ? 15.200 -6.127 -17.020 1.00 89.38 169 ILE A CA 1
ATOM 1272 C C . ILE A 1 169 ? 15.435 -7.060 -18.210 1.00 89.38 169 ILE A C 1
ATOM 1274 O O . ILE A 1 169 ? 16.274 -6.777 -19.061 1.00 89.38 169 ILE A O 1
ATOM 1278 N N . ASP A 1 170 ? 14.683 -8.158 -18.266 1.00 91.56 170 ASP A N 1
ATOM 1279 C CA . ASP A 1 170 ? 14.658 -9.058 -19.417 1.00 91.56 170 ASP A CA 1
ATOM 1280 C C . ASP A 1 170 ? 14.410 -8.294 -20.747 1.00 91.56 170 ASP A C 1
ATOM 1282 O O . ASP A 1 170 ? 13.458 -7.506 -20.814 1.00 91.56 170 ASP A O 1
ATOM 1286 N N . PRO A 1 171 ? 15.235 -8.486 -21.799 1.00 90.44 171 PRO A N 1
ATOM 1287 C CA . PRO A 1 171 ? 15.123 -7.722 -23.044 1.00 90.44 171 PRO A CA 1
ATOM 1288 C C . PRO A 1 171 ? 13.775 -7.859 -23.767 1.00 90.44 171 PRO A C 1
ATOM 1290 O O . PRO A 1 171 ? 13.254 -6.859 -24.272 1.00 90.44 171 PRO A O 1
ATOM 1293 N N . ASP A 1 172 ? 13.174 -9.051 -23.782 1.00 91.81 172 ASP A N 1
ATOM 1294 C CA . ASP A 1 172 ? 11.885 -9.289 -24.446 1.00 91.81 172 ASP A CA 1
ATOM 1295 C C . ASP A 1 172 ? 10.738 -8.633 -23.661 1.00 91.81 172 ASP A C 1
ATOM 1297 O O . ASP A 1 172 ? 9.809 -8.036 -24.232 1.00 91.81 172 ASP A O 1
ATOM 1301 N N . PHE A 1 173 ? 10.844 -8.626 -22.330 1.00 91.12 173 PHE A N 1
ATOM 1302 C CA . PHE A 1 173 ? 9.947 -7.851 -21.486 1.00 91.12 173 PHE A CA 1
ATOM 1303 C C . PHE A 1 173 ? 10.127 -6.337 -21.688 1.00 91.12 173 PHE A C 1
ATOM 1305 O O . PHE A 1 173 ? 9.127 -5.623 -21.771 1.00 91.12 173 PHE A O 1
ATOM 1312 N N . VAL A 1 174 ? 11.351 -5.825 -21.879 1.00 90.50 174 VAL A N 1
ATOM 1313 C CA . VAL A 1 174 ? 11.583 -4.407 -22.233 1.00 90.50 174 VAL A CA 1
ATOM 1314 C C . VAL A 1 174 ? 10.912 -4.038 -23.560 1.00 90.50 174 VAL A C 1
ATOM 1316 O O . VAL A 1 174 ? 10.287 -2.978 -23.640 1.00 90.50 174 VAL A O 1
ATOM 1319 N N . ILE A 1 175 ? 10.968 -4.896 -24.586 1.00 89.62 175 ILE A N 1
ATOM 1320 C CA . ILE A 1 175 ? 10.253 -4.675 -25.860 1.00 89.62 175 ILE A CA 1
ATOM 1321 C C . ILE A 1 175 ? 8.743 -4.544 -25.612 1.00 89.62 175 ILE A C 1
ATOM 1323 O O . ILE A 1 175 ? 8.098 -3.631 -26.139 1.00 89.62 175 ILE A O 1
ATOM 1327 N N . THR A 1 176 ? 8.183 -5.412 -24.769 1.00 90.00 176 THR A N 1
ATOM 1328 C CA . THR A 1 176 ? 6.764 -5.379 -24.385 1.00 90.00 176 THR A CA 1
ATOM 1329 C C . THR A 1 176 ? 6.414 -4.090 -23.632 1.00 90.00 176 THR A C 1
ATOM 1331 O O . THR A 1 176 ? 5.476 -3.383 -24.009 1.00 90.00 176 THR A O 1
ATOM 1334 N N . LEU A 1 177 ? 7.211 -3.714 -22.628 1.00 89.31 177 LEU A N 1
ATOM 1335 C CA . LEU A 1 177 ? 7.024 -2.491 -21.842 1.00 89.31 177 LEU A CA 1
ATOM 1336 C C . LEU A 1 177 ? 7.117 -1.224 -22.704 1.00 89.31 177 LEU A C 1
ATOM 1338 O O . LEU A 1 177 ? 6.307 -0.316 -22.532 1.00 89.31 177 LEU A O 1
ATOM 1342 N N . ARG A 1 178 ? 8.041 -1.155 -23.670 1.00 89.12 178 ARG A N 1
ATOM 1343 C CA . ARG A 1 178 ? 8.178 0.001 -24.578 1.00 89.12 178 ARG A CA 1
ATOM 1344 C C . ARG A 1 178 ? 6.985 0.169 -25.524 1.00 89.12 178 ARG A C 1
ATOM 1346 O O . ARG A 1 178 ? 6.661 1.300 -25.874 1.00 89.12 178 ARG A O 1
ATOM 1353 N N . ARG A 1 179 ? 6.285 -0.916 -25.887 1.00 87.44 179 ARG A N 1
ATOM 1354 C CA . ARG A 1 179 ? 5.015 -0.850 -26.644 1.00 87.44 179 ARG A CA 1
ATOM 1355 C C . ARG A 1 179 ? 3.855 -0.318 -25.796 1.00 87.44 179 ARG A C 1
ATOM 1357 O O . ARG A 1 179 ? 3.040 0.447 -26.301 1.00 87.44 179 ARG A O 1
ATOM 1364 N N . ILE A 1 180 ? 3.794 -0.693 -24.517 1.00 84.94 180 ILE A N 1
ATOM 1365 C CA . ILE A 1 180 ? 2.783 -0.203 -23.558 1.00 84.94 180 ILE A CA 1
ATOM 1366 C C . ILE A 1 180 ? 3.055 1.267 -23.181 1.00 84.94 180 ILE A C 1
ATOM 1368 O O . ILE A 1 180 ? 2.127 2.063 -23.012 1.00 84.94 180 ILE A O 1
ATOM 1372 N N . PHE A 1 181 ? 4.335 1.641 -23.095 1.00 85.12 181 PHE A N 1
ATOM 1373 C CA . PHE A 1 181 ? 4.821 2.938 -22.628 1.00 85.12 181 PHE A CA 1
ATOM 1374 C C . PHE A 1 181 ? 5.756 3.635 -23.635 1.00 85.12 181 PHE A C 1
ATOM 1376 O O . PHE A 1 181 ? 6.936 3.859 -23.325 1.00 85.12 181 PHE A O 1
ATOM 1383 N N . PRO A 1 182 ? 5.262 4.009 -24.828 1.00 79.12 182 PRO A N 1
ATOM 1384 C CA . PRO A 1 182 ? 6.076 4.686 -25.831 1.00 79.12 182 PRO A CA 1
ATOM 1385 C C . PRO A 1 182 ? 6.566 6.055 -25.337 1.00 79.12 182 PRO A C 1
ATOM 1387 O O . PRO A 1 182 ? 5.924 6.705 -24.505 1.00 79.12 182 PRO A O 1
ATOM 1390 N N . GLN A 1 183 ? 7.694 6.508 -25.888 1.00 76.88 183 GLN A N 1
ATOM 1391 C CA . GLN A 1 183 ? 8.115 7.908 -25.836 1.00 76.88 183 GLN A CA 1
ATOM 1392 C C . GLN A 1 183 ? 7.944 8.562 -27.222 1.00 76.88 183 GLN A C 1
ATOM 1394 O O . GLN A 1 183 ? 8.234 7.904 -28.221 1.00 76.88 183 GLN A O 1
ATOM 1399 N N . PRO A 1 184 ? 7.515 9.838 -27.302 1.00 64.81 184 PRO A N 1
ATOM 1400 C CA . PRO A 1 184 ? 6.978 10.650 -26.209 1.00 64.81 184 PRO A CA 1
ATOM 1401 C C . PRO A 1 184 ? 5.578 10.157 -25.804 1.00 64.81 184 PRO A C 1
ATOM 1403 O O . PRO A 1 184 ? 4.746 9.844 -26.652 1.00 64.81 184 PRO A O 1
ATOM 1406 N N . GLY A 1 185 ? 5.298 10.080 -24.502 1.00 62.03 185 GLY A N 1
ATOM 1407 C CA . GLY A 1 185 ? 4.039 9.512 -24.021 1.00 62.03 185 GLY A CA 1
ATOM 1408 C C . GLY A 1 185 ? 3.713 9.899 -22.586 1.00 62.03 185 GLY A C 1
ATOM 1409 O O . GLY A 1 185 ? 4.594 9.988 -21.732 1.00 62.03 185 GLY A O 1
ATOM 1410 N N . GLY A 1 186 ? 2.424 10.131 -22.330 1.00 64.88 186 GLY A N 1
ATOM 1411 C CA . GLY A 1 186 ? 1.914 10.532 -21.020 1.00 64.88 186 GLY A CA 1
ATOM 1412 C C . GLY A 1 186 ? 2.059 9.460 -19.938 1.00 64.88 186 GLY A C 1
ATOM 1413 O O . GLY A 1 186 ? 2.713 8.427 -20.108 1.00 64.88 186 GLY A O 1
ATOM 1414 N N . ASP A 1 187 ? 1.432 9.721 -18.799 1.00 78.31 187 ASP A N 1
ATOM 1415 C CA . ASP A 1 187 ? 1.359 8.773 -17.696 1.00 78.31 187 ASP A CA 1
ATOM 1416 C C . ASP A 1 187 ? 0.117 7.879 -17.827 1.00 78.31 187 ASP A C 1
ATOM 1418 O O . ASP A 1 187 ? -0.995 8.366 -18.029 1.00 78.31 187 ASP A O 1
ATOM 1422 N N . ARG A 1 188 ? 0.320 6.562 -17.757 1.00 79.38 188 ARG A N 1
ATOM 1423 C CA . ARG A 1 188 ? -0.713 5.529 -17.929 1.00 79.38 188 ARG A CA 1
ATOM 1424 C C . ARG A 1 188 ? -0.550 4.455 -16.861 1.00 79.38 188 ARG A C 1
ATOM 1426 O O . ARG A 1 188 ? 0.567 4.209 -16.410 1.00 79.38 188 ARG A O 1
ATOM 1433 N N . TRP A 1 189 ? -1.6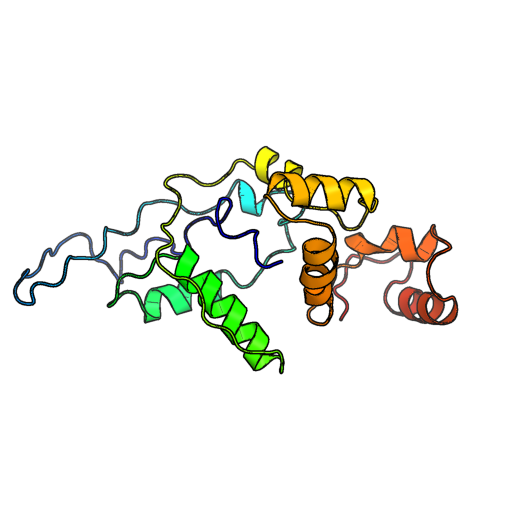49 3.801 -16.503 1.00 74.12 189 TRP A N 1
ATOM 1434 C CA . TRP A 1 189 ? -1.647 2.614 -15.648 1.00 74.12 189 TRP A CA 1
ATOM 1435 C C . TRP A 1 189 ? -1.344 1.349 -16.464 1.00 74.12 189 TRP A C 1
ATOM 1437 O O . TRP A 1 189 ? -1.728 1.259 -17.629 1.00 74.12 189 TRP A O 1
ATOM 1447 N N . MET A 1 190 ? -0.671 0.381 -15.843 1.00 69.00 190 MET A N 1
ATOM 1448 C CA . MET A 1 190 ? -0.395 -0.958 -16.371 1.00 69.00 190 MET A CA 1
ATOM 1449 C C . MET A 1 190 ? -0.584 -2.000 -15.273 1.00 69.00 190 MET A C 1
ATOM 1451 O O . MET A 1 190 ? -0.059 -1.829 -14.173 1.00 69.00 190 MET A O 1
ATOM 1455 N N . GLY A 1 191 ? -1.243 -3.096 -15.631 1.00 57.12 191 GLY A N 1
ATOM 1456 C CA . GLY A 1 191 ? -1.321 -4.376 -14.930 1.00 57.12 191 GLY A CA 1
ATOM 1457 C C . GLY A 1 191 ? -2.531 -5.099 -15.486 1.00 57.12 191 GLY A C 1
ATOM 1458 O O . GLY A 1 191 ? -2.610 -5.128 -16.733 1.00 57.12 191 GLY A O 1
#

Solvent-accessible surface area (backbone atoms only — not comparable to full-atom values): 12043 Å² total; per-residue (Å²): 96,83,82,58,55,83,82,65,46,63,47,53,61,76,80,55,55,89,86,51,58,95,80,70,94,73,68,79,80,80,77,62,79,74,62,78,73,74,70,84,77,66,85,59,41,47,58,63,11,78,79,30,43,99,61,70,78,63,60,69,56,50,27,51,51,45,64,76,42,46,96,75,56,69,32,39,42,34,51,54,53,45,49,56,45,51,53,35,35,76,70,74,45,77,82,78,89,72,87,70,88,53,69,52,56,98,63,68,52,50,30,67,56,45,53,69,62,54,82,58,81,80,57,53,68,70,56,56,47,52,55,35,42,77,70,81,37,55,69,69,51,51,58,60,36,56,53,60,70,81,56,73,69,49,50,40,83,63,47,48,64,51,67,76,78,44,82,95,56,61,67,71,58,40,58,53,49,43,70,79,56,44,83,92,60,84,81,46,78,49,112

Radius of gyration: 20.16 Å; Cα contacts (8 Å, |Δi|>4): 173; chains: 1; bounding box: 52×34×54 Å

Organism: Salvia splendens (NCBI:txid180675)

Secondary structure (DSSP, 8-state):
-TTGGGTS---S----TTTS-S-----GGG-PPPPPP--S---STTTTSTTTTTT---HHHHHHHHHHTGGG---HHHHHHHHHHHHHHHTT-------------SSPPPHHHHHHHSPPTT--HHHHHHHHHTTT--HHHHHHHHGGGGSS-EEGGGTHHHHHS-S-S-HHHHHHHHHHS-SS----EE-